Protein AF-A0A526ZW73-F1 (afdb_monomer)

Secondary structure (DSSP, 8-state):
--HHHHHT-TT----HHHHHHHHHHHHTTTGGGSS-HHHHHHHHTS-HHHHHHHHHHTT-SSHHHHHHHHHHHHHHHHH-HHHHHHHTS-SSTTS-HHHHHHHHHHHHHHHHHHHS-HHHHHHHHHHHHH-SS-EEE---TTHHHHHHHHHHHHHHH-S-EEE--S--GGGGGGGHHHHHHHHHHHHHHHHT--HHHHHHHHHHHHHHHHTT-SS----TTGGGS--PPPPPP-PPPP------------

Nearest PDB structures (foldseek):
  2o3f-assembly2_B  TM=8.775E-01  e=1.430E-02  Bacillus subtilis
  3iwf-assembly2_A  TM=8.595E-01  e=1.598E-02  Staphylococcus epidermidis ATCC 12228
  4ivn-assembly1_B  TM=4.984E-01  e=5.675E-04  Vibrio vulnificus YJ016
  4ivn-assembly1_A  TM=5.123E-01  e=1.170E-03  Vibrio vulnificus YJ016
  8k3b-assembly1_A  TM=3.916E-01  e=4.065E-04  Pseudomonas aeruginosa

Sequence (250 aa):
MAIRDVLMRGDLALTPSEEKIVRLLLTDYPTSGLGTASSLARRAGVSDPTVVRLVMKLGYDGFADFQAKLLAEVEARLHSPLLMMEAKRPTDAEDSAILAYLGSVGSALEKSVSLTPLQSYERAARLLMETKGEVVMLGGRFSRHIAGMLAGYMLQFRPGVRDLGTLSAQAFDTLAPAMAQMEALVAQIVATLSDGARERIERLEEVRHANAVTLDSAGPEENAARRMPGPKSAQPRSAQAKSVKQDQKA

pLDDT: mean 77.07, std 18.99, range [33.22, 96.5]

Foldseek 3Di:
DAVLVLLPDPPDPDDPLLVLLSVVCNVDPPVLLLDDLCSSQVVSVHDSVSSQVSVVSSPAPGSVRVNVVSVVVVCCCVPVPVNVVVVLQDPDPPDDSVVSNVVVVVVVVVVVVVVDDPVNVVVVVCCLQVDDAADEFDDAPPCLVVSVVVLVVSVVVDPRYYRLRYDDPVSVVVCVVVVVVVVVVVVVCVVVPDPVNVVVVVVVVVVCVVVVVDPPPPPPPVVVPPDDPDDDDDDDDDDDDDDDDDDDDD

Radius of gyration: 30.17 Å; Cα contacts (8 Å, |Δi|>4): 137; chains: 1; bounding box: 70×76×85 Å

Solvent-accessible surface area (backbone atoms only — not comparable to full-atom values): 15314 Å² total; per-residue (Å²): 132,58,68,67,59,66,71,66,47,87,83,64,88,65,51,80,70,46,45,38,43,51,52,47,37,66,74,41,60,67,65,50,56,69,58,52,60,61,56,41,13,59,76,44,73,48,55,48,68,54,48,38,51,45,36,36,73,74,74,27,96,25,55,68,52,43,32,52,53,50,49,50,52,50,48,48,64,76,67,30,68,65,62,49,51,57,74,67,47,72,91,64,88,85,61,57,68,66,59,53,50,54,50,52,51,50,54,52,54,62,56,48,62,76,73,53,62,68,68,57,55,56,52,50,51,49,50,71,70,69,52,81,69,69,49,77,34,70,33,57,99,66,51,20,60,57,26,43,52,51,35,62,56,45,51,76,78,41,82,51,56,41,58,63,52,75,83,47,82,71,52,53,62,76,41,43,67,60,51,51,53,50,51,51,51,50,51,50,50,60,77,64,57,50,71,72,58,50,56,52,50,52,54,50,48,54,52,30,57,78,63,66,70,55,88,77,80,70,59,86,73,70,71,68,78,76,72,74,86,78,82,84,90,80,84,89,81,88,79,82,90,79,89,81,80,90,85,84,88,131

Mean predicted aligned error: 19.3 Å

Structure (mmCIF, N/CA/C/O backbone):
data_AF-A0A526ZW73-F1
#
_entry.id   AF-A0A526ZW73-F1
#
loop_
_atom_site.group_PDB
_atom_site.id
_atom_site.type_symbol
_atom_site.label_atom_id
_atom_site.label_alt_id
_atom_site.label_comp_id
_atom_site.label_asym_id
_atom_site.label_entity_id
_atom_site.label_seq_id
_atom_site.pdbx_PDB_ins_code
_atom_site.Cartn_x
_atom_site.Cartn_y
_atom_site.Cartn_z
_atom_site.occupancy
_atom_site.B_iso_or_equiv
_atom_site.auth_seq_id
_atom_site.auth_comp_id
_atom_site.auth_asym_id
_atom_site.auth_atom_id
_atom_site.pdbx_PDB_model_num
ATOM 1 N N . MET A 1 1 ? 9.487 -13.122 -22.329 1.00 59.84 1 MET A N 1
ATOM 2 C CA . MET A 1 1 ? 9.274 -11.890 -23.119 1.00 59.84 1 MET A CA 1
ATOM 3 C C . MET A 1 1 ? 8.163 -11.116 -22.435 1.00 59.84 1 MET A C 1
ATOM 5 O O . MET A 1 1 ? 7.212 -11.774 -22.025 1.00 59.84 1 MET A O 1
ATOM 9 N N . ALA A 1 2 ? 8.298 -9.805 -22.221 1.00 81.69 2 ALA A N 1
ATOM 10 C CA . ALA A 1 2 ? 7.248 -9.065 -21.527 1.00 81.69 2 ALA A CA 1
ATOM 11 C C . ALA A 1 2 ? 6.033 -8.891 -22.450 1.00 81.69 2 ALA A C 1
ATOM 13 O O . ALA A 1 2 ? 6.181 -8.674 -23.654 1.00 81.69 2 ALA A O 1
ATOM 14 N N . ILE A 1 3 ? 4.826 -8.946 -21.895 1.00 87.88 3 ILE A N 1
ATOM 15 C CA . ILE A 1 3 ? 3.574 -8.714 -22.622 1.00 87.88 3 ILE A CA 1
ATOM 16 C C . ILE A 1 3 ? 3.578 -7.314 -23.243 1.00 87.88 3 ILE A C 1
ATOM 18 O O . ILE A 1 3 ? 3.091 -7.124 -24.356 1.00 87.88 3 ILE A O 1
ATOM 22 N N . ARG A 1 4 ? 4.210 -6.338 -22.581 1.00 87.19 4 ARG A N 1
ATOM 23 C CA . ARG A 1 4 ? 4.442 -5.009 -23.158 1.00 87.19 4 ARG A CA 1
ATOM 24 C C . ARG A 1 4 ? 5.223 -5.063 -24.475 1.00 87.19 4 ARG A C 1
ATOM 26 O O . ARG A 1 4 ? 4.858 -4.349 -25.402 1.00 87.19 4 ARG A O 1
ATOM 33 N N . ASP A 1 5 ? 6.243 -5.914 -24.578 1.00 85.62 5 ASP A N 1
ATOM 34 C CA . ASP A 1 5 ? 7.033 -6.061 -25.808 1.00 85.62 5 ASP A CA 1
ATOM 35 C C . ASP A 1 5 ? 6.160 -6.636 -26.920 1.00 85.62 5 ASP A C 1
ATOM 37 O O . ASP A 1 5 ? 6.175 -6.136 -28.040 1.00 85.62 5 ASP A O 1
ATOM 41 N N . VAL A 1 6 ? 5.332 -7.632 -26.581 1.00 87.19 6 VAL A N 1
ATOM 42 C CA . VAL A 1 6 ? 4.352 -8.239 -27.487 1.00 87.19 6 VAL A CA 1
ATOM 43 C C . VAL A 1 6 ? 3.372 -7.201 -28.036 1.00 87.19 6 VAL A C 1
ATOM 45 O O . VAL A 1 6 ? 3.091 -7.237 -29.231 1.00 87.19 6 VAL A O 1
ATOM 48 N N . LEU A 1 7 ? 2.889 -6.279 -27.196 1.00 88.00 7 LEU A N 1
ATOM 49 C CA . LEU A 1 7 ? 1.953 -5.209 -27.570 1.00 88.00 7 LEU A CA 1
ATOM 50 C C . LEU A 1 7 ? 2.584 -4.112 -28.444 1.00 88.00 7 LEU A C 1
ATOM 52 O O . LEU A 1 7 ? 1.865 -3.443 -29.179 1.00 88.00 7 LEU A O 1
ATOM 56 N N . MET A 1 8 ? 3.903 -3.918 -28.360 1.00 86.75 8 MET A N 1
ATOM 57 C CA . MET A 1 8 ? 4.642 -2.888 -29.104 1.00 86.75 8 MET A CA 1
ATOM 58 C C . MET A 1 8 ? 5.182 -3.379 -30.454 1.00 86.75 8 MET A C 1
ATOM 60 O O . MET A 1 8 ? 5.823 -2.607 -31.170 1.00 86.75 8 MET A O 1
ATOM 64 N N . ARG A 1 9 ? 4.966 -4.651 -30.816 1.00 85.31 9 ARG A N 1
ATOM 65 C CA . ARG A 1 9 ? 5.478 -5.188 -32.080 1.00 85.31 9 ARG A CA 1
ATOM 66 C C . ARG A 1 9 ? 4.768 -4.544 -33.273 1.00 85.31 9 ARG A C 1
ATOM 68 O O . ARG A 1 9 ? 3.544 -4.566 -33.370 1.00 85.31 9 ARG A O 1
ATOM 75 N N . GLY A 1 10 ? 5.556 -3.987 -34.193 1.00 71.50 10 GLY A N 1
ATOM 76 C CA . GLY A 1 10 ? 5.059 -3.295 -35.387 1.00 71.50 10 GLY A CA 1
ATOM 77 C C . GLY A 1 10 ? 4.529 -4.212 -36.495 1.00 71.50 10 GLY A C 1
ATOM 78 O O . GLY A 1 10 ? 3.993 -3.715 -37.479 1.00 71.50 10 GLY A O 1
ATOM 79 N N . ASP A 1 11 ? 4.668 -5.531 -36.352 1.00 81.75 11 ASP A N 1
ATOM 80 C CA . ASP A 1 11 ? 4.139 -6.542 -37.276 1.00 81.75 11 ASP A CA 1
ATOM 81 C C . ASP A 1 11 ? 2.691 -6.961 -36.951 1.00 81.75 11 ASP A C 1
ATOM 83 O O . ASP A 1 11 ? 2.070 -7.718 -37.701 1.00 81.75 11 ASP A O 1
ATOM 87 N N . LEU A 1 12 ? 2.116 -6.452 -35.857 1.00 82.38 12 LEU A N 1
ATOM 88 C CA . LEU A 1 12 ? 0.725 -6.697 -35.499 1.00 82.38 12 LEU A CA 1
ATOM 89 C C . LEU A 1 12 ? -0.219 -5.946 -36.447 1.00 82.38 12 LEU A C 1
ATOM 91 O O . LEU A 1 12 ? -0.443 -4.743 -36.321 1.00 82.38 12 LEU A O 1
ATOM 95 N N . ALA A 1 13 ? -0.853 -6.676 -37.361 1.00 86.81 13 ALA A N 1
ATOM 96 C CA . ALA A 1 13 ? -1.914 -6.143 -38.211 1.00 86.81 13 ALA A CA 1
ATOM 97 C C . ALA A 1 13 ? -3.214 -5.934 -37.407 1.00 86.81 13 ALA A C 1
ATOM 99 O O . ALA A 1 13 ? -4.102 -6.785 -37.445 1.00 86.81 13 ALA A O 1
ATOM 100 N N . LEU A 1 14 ? -3.328 -4.849 -36.635 1.00 91.00 14 LEU A N 1
ATOM 101 C CA . LEU A 1 14 ? -4.474 -4.565 -35.755 1.00 91.00 14 LEU A CA 1
ATOM 102 C C . LEU A 1 14 ? -5.641 -3.890 -36.494 1.00 91.00 14 LEU A C 1
ATOM 104 O O . LEU A 1 14 ? -5.447 -3.031 -37.350 1.00 91.00 14 LEU A O 1
ATOM 108 N N . THR A 1 15 ? -6.874 -4.239 -36.124 1.00 94.00 15 THR A N 1
ATOM 109 C CA . THR A 1 15 ? -8.061 -3.459 -36.525 1.00 94.00 15 THR A CA 1
ATOM 110 C C . THR A 1 15 ? -8.179 -2.169 -35.694 1.00 94.00 15 THR A C 1
ATOM 112 O O . THR A 1 15 ? -7.640 -2.116 -34.587 1.00 94.00 15 THR A O 1
ATOM 115 N N . PRO A 1 16 ? -8.956 -1.154 -36.124 1.00 94.25 16 PRO A N 1
ATOM 116 C CA . PRO A 1 16 ? -9.128 0.081 -35.349 1.00 94.25 16 PRO A CA 1
ATOM 117 C C . PRO A 1 16 ? -9.657 -0.140 -33.921 1.00 94.25 16 PRO A C 1
ATOM 119 O O . PRO A 1 16 ? -9.305 0.587 -32.996 1.00 94.25 16 PRO A O 1
ATOM 122 N N . SER A 1 17 ? -10.508 -1.150 -33.713 1.00 94.12 17 SER A N 1
ATOM 123 C CA . SER A 1 17 ? -11.012 -1.505 -32.380 1.00 94.12 17 SER A CA 1
ATOM 124 C C . SER A 1 17 ? -9.957 -2.211 -31.525 1.00 94.12 17 SER A C 1
ATOM 126 O O . SER A 1 17 ? -9.892 -1.975 -30.323 1.00 94.12 17 SER A O 1
ATOM 128 N N . GLU A 1 18 ? -9.121 -3.052 -32.133 1.00 95.06 18 GLU A N 1
ATOM 129 C CA . GLU A 1 18 ? -7.993 -3.701 -31.456 1.00 95.06 18 GLU A CA 1
ATOM 130 C C . GLU A 1 18 ? -6.917 -2.685 -31.063 1.00 95.06 18 GLU A C 1
ATOM 132 O O . GLU A 1 18 ? -6.404 -2.734 -29.947 1.00 95.06 18 GLU A O 1
ATOM 137 N N . GLU A 1 19 ? -6.639 -1.708 -31.927 1.00 94.62 19 GLU A N 1
ATOM 138 C CA . GLU A 1 19 ? -5.684 -0.635 -31.654 1.00 94.62 19 GLU A CA 1
ATOM 139 C C . GLU A 1 19 ? -6.103 0.210 -30.442 1.00 94.62 19 GLU A C 1
ATOM 141 O O . GLU A 1 19 ? -5.266 0.556 -29.610 1.00 94.62 19 GLU A O 1
ATOM 146 N N . LYS A 1 20 ? -7.407 0.485 -30.275 1.00 94.94 20 LYS A N 1
ATOM 147 C CA . LYS A 1 20 ? -7.930 1.155 -29.070 1.00 94.94 20 LYS A CA 1
ATOM 148 C C . LYS A 1 20 ? -7.625 0.366 -27.798 1.00 94.94 20 LYS A C 1
ATOM 150 O O . LYS A 1 20 ? -7.226 0.963 -26.798 1.00 94.94 20 LYS A O 1
ATOM 155 N N . ILE A 1 21 ? -7.790 -0.958 -27.837 1.00 95.38 21 ILE A N 1
ATOM 156 C CA . ILE A 1 21 ? -7.496 -1.826 -26.691 1.00 95.38 21 ILE A CA 1
ATOM 157 C C . ILE A 1 21 ? -5.988 -1.834 -26.408 1.00 95.38 21 ILE A C 1
ATOM 159 O O . ILE A 1 21 ? -5.594 -1.623 -25.265 1.00 95.38 21 ILE A O 1
ATOM 163 N N . VAL A 1 22 ? -5.141 -2.015 -27.430 1.00 94.81 22 VAL A N 1
ATOM 164 C CA . VAL A 1 22 ? -3.673 -2.002 -27.278 1.00 94.81 22 VAL A CA 1
ATOM 165 C C . VAL A 1 22 ? -3.187 -0.659 -26.732 1.00 94.81 22 VAL A C 1
ATOM 167 O O . VAL A 1 22 ? -2.403 -0.625 -25.787 1.00 94.81 22 VAL A O 1
ATOM 170 N N . ARG A 1 23 ? -3.702 0.458 -27.253 1.00 92.56 23 ARG A N 1
ATOM 171 C CA . ARG A 1 23 ? -3.359 1.806 -26.783 1.00 92.56 23 ARG A CA 1
ATOM 172 C C . ARG A 1 23 ? -3.723 2.010 -25.315 1.00 92.56 23 ARG A C 1
ATOM 174 O O . ARG A 1 23 ? -2.923 2.561 -24.561 1.00 92.56 2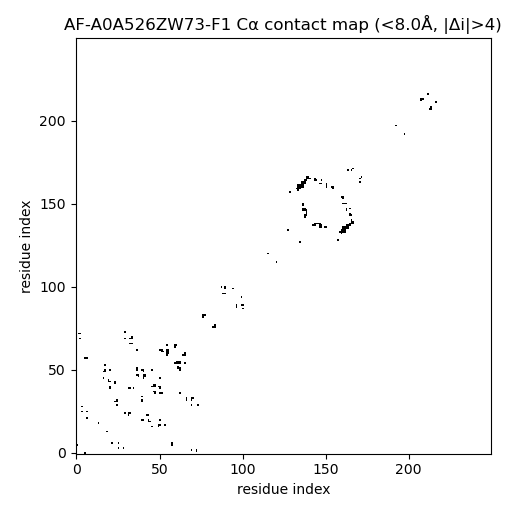3 ARG A O 1
ATOM 181 N N . LEU A 1 24 ? -4.908 1.557 -24.905 1.00 91.50 24 LEU A N 1
ATOM 182 C CA . LEU A 1 24 ? -5.338 1.608 -23.510 1.00 91.50 24 LEU A CA 1
ATOM 183 C C . LEU A 1 24 ? -4.445 0.738 -22.615 1.00 91.50 24 LEU A C 1
ATOM 185 O O . LEU A 1 24 ? -3.993 1.214 -21.574 1.00 91.50 24 LEU A O 1
ATOM 189 N N . LEU A 1 25 ? -4.149 -0.491 -23.052 1.00 91.12 25 LEU A N 1
ATOM 190 C CA . LEU A 1 25 ? -3.254 -1.409 -22.347 1.00 91.12 25 LEU A CA 1
ATOM 191 C C . LEU A 1 25 ? -1.857 -0.820 -22.158 1.00 91.12 25 LEU A C 1
ATOM 193 O O . LEU A 1 25 ? -1.280 -0.987 -21.093 1.00 91.12 25 LEU A O 1
ATOM 197 N N . LEU A 1 26 ? -1.327 -0.113 -23.158 1.00 90.50 26 LEU A N 1
ATOM 198 C CA . LEU A 1 26 ? -0.010 0.527 -23.097 1.00 90.50 26 LEU A CA 1
ATOM 199 C C . LEU A 1 26 ? 0.007 1.802 -22.245 1.00 90.50 26 LEU A C 1
ATOM 201 O O . LEU A 1 26 ? 1.020 2.093 -21.611 1.00 90.50 26 LEU A O 1
ATOM 205 N N . THR A 1 27 ? -1.095 2.554 -22.232 1.00 87.38 27 THR A N 1
ATOM 206 C CA . THR A 1 27 ? -1.219 3.815 -21.481 1.00 87.38 27 THR A CA 1
ATOM 207 C C . THR A 1 27 ? -1.295 3.567 -19.974 1.00 87.38 27 THR A C 1
ATOM 209 O O . THR A 1 27 ? -0.741 4.336 -19.196 1.00 87.38 27 THR A O 1
ATOM 212 N N . ASP A 1 28 ? -1.960 2.487 -19.563 1.00 83.12 28 ASP A N 1
ATOM 213 C CA . ASP A 1 28 ? -2.192 2.128 -18.159 1.00 83.12 28 ASP A CA 1
ATOM 214 C C . ASP A 1 28 ? -1.704 0.693 -17.888 1.00 83.12 28 ASP A C 1
ATOM 216 O O . ASP A 1 28 ? -2.415 -0.152 -17.336 1.00 83.12 28 ASP A O 1
ATOM 220 N N . TYR A 1 29 ? -0.500 0.379 -18.376 1.00 83.62 29 TYR A N 1
ATOM 221 C CA . TYR A 1 29 ? 0.144 -0.918 -18.174 1.00 83.62 29 TYR A CA 1
ATOM 222 C C . TYR A 1 29 ? 0.765 -1.005 -16.770 1.00 83.62 29 TYR A C 1
ATOM 224 O O . TYR A 1 29 ? 1.472 -0.074 -16.379 1.00 83.62 29 TYR A O 1
ATOM 232 N N . PRO A 1 30 ? 0.631 -2.121 -16.029 1.00 85.25 30 PRO A N 1
ATOM 233 C CA . PRO A 1 30 ? -0.127 -3.340 -16.340 1.00 85.25 30 PRO A CA 1
ATOM 234 C C . PRO A 1 30 ? -1.587 -3.300 -15.848 1.00 85.25 30 PRO A C 1
ATOM 236 O O . PRO A 1 30 ? -2.363 -4.202 -16.150 1.00 85.25 30 PRO A O 1
ATOM 239 N N . THR A 1 31 ? -1.977 -2.272 -15.091 1.00 86.12 31 THR A N 1
ATOM 240 C CA . THR A 1 31 ? -3.237 -2.197 -14.332 1.00 86.12 31 THR A CA 1
ATOM 241 C C . THR A 1 31 ? -4.485 -2.427 -15.183 1.00 86.12 31 THR A C 1
ATOM 243 O O . THR A 1 31 ? -5.396 -3.152 -14.784 1.00 86.12 31 THR A O 1
ATOM 246 N N . SER A 1 32 ? -4.526 -1.848 -16.382 1.00 85.94 32 SER A N 1
ATOM 247 C CA . SER A 1 32 ? -5.657 -1.968 -17.309 1.00 85.94 32 SER A CA 1
ATOM 248 C C . SER A 1 32 ? -5.934 -3.399 -17.777 1.00 85.94 32 SER A C 1
ATOM 250 O O . SER A 1 32 ? -7.088 -3.715 -18.066 1.00 85.94 32 SER A O 1
ATOM 252 N N . GLY A 1 33 ? -4.923 -4.272 -17.799 1.00 87.88 33 GLY A N 1
ATOM 253 C CA . GLY A 1 33 ? -5.068 -5.685 -18.155 1.00 87.88 33 GLY A CA 1
ATOM 254 C C . GLY A 1 33 ? -5.391 -6.611 -16.977 1.00 87.88 33 GLY A C 1
ATOM 255 O O . GLY A 1 33 ? -5.691 -7.777 -17.203 1.00 87.88 33 GLY A O 1
ATOM 256 N N . LEU A 1 34 ? -5.350 -6.113 -15.734 1.00 89.88 34 LEU A N 1
ATOM 257 C CA . LEU A 1 34 ? -5.600 -6.907 -14.520 1.00 89.88 34 LEU A CA 1
ATOM 258 C C . LEU A 1 34 ? -7.074 -6.912 -14.082 1.00 89.88 34 LEU A C 1
ATOM 260 O O . LEU A 1 34 ? -7.437 -7.652 -13.170 1.00 89.88 34 LEU A O 1
ATOM 264 N N . GLY A 1 35 ? -7.926 -6.101 -14.714 1.00 86.81 35 GLY A N 1
ATOM 265 C CA . GLY A 1 35 ? -9.379 -6.134 -14.528 1.00 86.81 35 GLY A CA 1
ATOM 266 C C . GLY A 1 35 ? -10.061 -7.231 -15.354 1.00 86.81 35 GLY A C 1
ATOM 267 O O . GLY A 1 35 ? -9.410 -8.092 -15.928 1.00 86.81 35 GLY A O 1
ATOM 268 N N . THR A 1 36 ? -11.392 -7.195 -15.457 1.00 92.38 36 THR A N 1
ATOM 269 C CA . THR A 1 36 ? -12.146 -8.131 -16.311 1.00 92.38 36 THR A CA 1
ATOM 270 C C . THR A 1 36 ? -12.132 -7.710 -17.783 1.00 92.38 36 THR A C 1
ATOM 272 O O . THR A 1 36 ? -12.017 -6.519 -18.091 1.00 92.38 36 THR A O 1
ATOM 275 N N . ALA A 1 37 ? -12.358 -8.666 -18.695 1.00 91.44 37 ALA A N 1
ATOM 276 C CA . ALA A 1 37 ? -12.510 -8.392 -20.128 1.00 91.44 37 ALA A CA 1
ATOM 277 C C . ALA A 1 37 ? -13.579 -7.319 -20.393 1.00 91.44 37 ALA A C 1
ATOM 279 O O . ALA A 1 37 ? -13.338 -6.386 -21.154 1.00 91.44 37 ALA A O 1
ATOM 280 N N . SER A 1 38 ? -14.717 -7.390 -19.694 1.00 91.44 38 SER A N 1
ATOM 281 C CA . SER A 1 38 ? -15.814 -6.419 -19.801 1.00 91.44 38 SER A CA 1
ATOM 282 C C . SER A 1 38 ? -15.440 -5.023 -19.303 1.00 91.44 38 SER A C 1
ATOM 284 O O . SER A 1 38 ? -15.918 -4.011 -19.817 1.00 91.44 38 SER A O 1
ATOM 286 N N . SER A 1 39 ? -14.595 -4.928 -18.271 1.00 90.12 39 SER A N 1
ATOM 287 C CA . SER A 1 39 ? -14.090 -3.636 -17.795 1.00 90.12 39 SER A CA 1
ATOM 288 C C . SER A 1 39 ? -13.162 -3.005 -18.832 1.00 90.12 39 SER A C 1
ATOM 290 O O . SER A 1 39 ? -13.330 -1.834 -19.185 1.00 90.12 39 SER A O 1
ATOM 292 N N . LEU A 1 40 ? -12.241 -3.801 -19.383 1.00 93.12 40 LEU A N 1
ATOM 293 C CA . LEU A 1 40 ? -11.326 -3.360 -20.431 1.00 93.12 40 LEU A CA 1
ATOM 294 C C . LEU A 1 40 ? -12.075 -2.955 -21.710 1.00 93.12 40 LEU A C 1
ATOM 296 O O . LEU A 1 40 ? -11.803 -1.891 -22.264 1.00 93.12 40 LEU A O 1
ATOM 300 N N . ALA A 1 41 ? -13.060 -3.750 -22.134 1.00 93.81 41 ALA A N 1
ATOM 301 C CA . ALA A 1 41 ? -13.889 -3.487 -23.308 1.00 93.81 41 ALA A CA 1
ATOM 302 C C . ALA A 1 41 ? -14.637 -2.153 -23.186 1.00 93.81 41 ALA A C 1
ATOM 304 O O . ALA A 1 41 ? -14.534 -1.287 -24.058 1.00 93.81 41 ALA A O 1
ATOM 305 N N . ARG A 1 42 ? -15.304 -1.936 -22.047 1.00 94.81 42 ARG A N 1
ATOM 306 C CA . ARG A 1 42 ? -16.012 -0.688 -21.741 1.00 94.81 42 ARG A CA 1
ATOM 307 C C . ARG A 1 42 ? -15.083 0.524 -21.773 1.00 94.81 42 ARG A C 1
ATOM 309 O O . ARG A 1 42 ? -15.432 1.534 -22.375 1.00 94.81 42 ARG A O 1
ATOM 316 N N . ARG A 1 43 ? -13.899 0.425 -21.155 1.00 91.81 43 ARG A N 1
ATOM 317 C CA . ARG A 1 43 ? -12.903 1.512 -21.130 1.00 91.81 43 ARG A CA 1
ATOM 318 C C . ARG A 1 43 ? -12.329 1.813 -22.515 1.00 91.81 43 ARG A C 1
ATOM 320 O O . ARG A 1 43 ? -12.066 2.972 -22.816 1.00 91.81 43 ARG A O 1
ATOM 327 N N . ALA A 1 44 ? -12.144 0.793 -23.350 1.00 93.19 44 ALA A N 1
ATOM 328 C CA . ALA A 1 44 ? -11.667 0.949 -24.724 1.00 93.19 44 ALA A CA 1
ATOM 329 C C . ALA A 1 44 ? -12.778 1.365 -25.712 1.00 93.19 44 ALA A C 1
ATOM 331 O O . ALA A 1 44 ? -12.483 1.680 -26.866 1.00 93.19 44 ALA A O 1
ATOM 332 N N . GLY A 1 45 ? -14.047 1.375 -25.282 1.00 94.31 45 GLY A N 1
ATOM 333 C CA . GLY A 1 45 ? -15.194 1.684 -26.138 1.00 94.31 45 GLY A CA 1
ATOM 334 C C . GLY A 1 45 ? -15.442 0.615 -27.207 1.00 94.31 45 GLY A C 1
ATOM 335 O O . GLY A 1 45 ? -15.692 0.947 -28.367 1.00 94.31 45 GLY A O 1
ATOM 336 N N . VAL A 1 46 ? -15.312 -0.661 -26.837 1.00 96.00 46 VAL A N 1
ATOM 337 C CA . VAL A 1 46 ? -15.466 -1.829 -27.722 1.00 96.00 46 VAL A CA 1
ATOM 338 C C . VAL A 1 46 ? -16.300 -2.924 -27.049 1.00 96.00 46 VAL A C 1
ATOM 340 O O . VAL A 1 46 ? -16.621 -2.832 -25.868 1.00 96.00 46 VAL A O 1
ATOM 343 N N . SER A 1 47 ? -16.653 -3.971 -27.798 1.00 95.50 47 SER A N 1
ATOM 344 C CA . SER A 1 47 ? -17.381 -5.130 -27.266 1.00 95.50 47 SER A CA 1
ATOM 345 C C . SER A 1 47 ? -16.458 -6.158 -26.602 1.00 95.50 47 SER A C 1
ATOM 347 O O . SER A 1 47 ? -15.318 -6.336 -27.038 1.00 95.50 47 SER A O 1
ATOM 349 N N . ASP A 1 48 ? -16.962 -6.887 -25.605 1.00 93.25 48 ASP A N 1
ATOM 350 C CA . ASP A 1 48 ? -16.230 -7.954 -24.905 1.00 93.25 48 ASP A CA 1
ATOM 351 C C . ASP A 1 48 ? -15.618 -9.005 -25.858 1.00 93.25 48 ASP A C 1
ATOM 353 O O . ASP A 1 48 ? -14.431 -9.315 -25.705 1.00 93.25 48 ASP A O 1
ATOM 357 N N . PRO A 1 49 ? -16.321 -9.497 -26.907 1.00 95.94 49 PRO A N 1
ATOM 358 C CA . PRO A 1 49 ? -15.724 -10.428 -27.868 1.00 95.94 49 PRO A CA 1
ATOM 359 C C . PRO A 1 49 ? -14.521 -9.850 -28.623 1.00 95.94 49 PRO A C 1
ATOM 361 O O . PRO A 1 49 ? -13.638 -10.602 -29.030 1.00 95.94 49 PRO A O 1
AT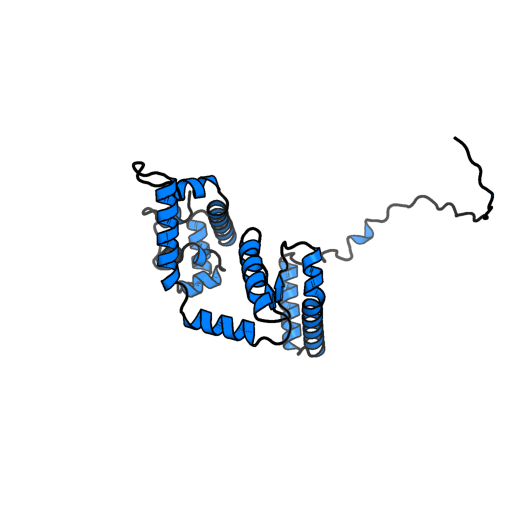OM 364 N N . THR A 1 50 ? -14.453 -8.526 -28.807 1.00 95.69 50 THR A N 1
ATOM 365 C CA . THR A 1 50 ? -13.305 -7.862 -29.447 1.00 95.69 50 THR A CA 1
ATOM 366 C C . THR A 1 50 ? -12.052 -7.980 -28.584 1.00 95.69 50 THR A C 1
ATOM 368 O O . THR A 1 50 ? -10.972 -8.238 -29.111 1.00 95.69 50 THR A O 1
ATOM 371 N N . VAL A 1 51 ? -12.193 -7.841 -27.262 1.00 96.19 51 VAL A N 1
ATOM 372 C CA . VAL A 1 51 ? -11.084 -8.014 -26.311 1.00 96.19 51 VAL A CA 1
ATOM 373 C C . VAL A 1 51 ? -10.581 -9.453 -26.328 1.00 96.19 51 VAL A C 1
ATOM 375 O O . VAL A 1 51 ? -9.377 -9.675 -26.443 1.00 96.19 51 VAL A O 1
ATOM 378 N N . VAL A 1 52 ? -11.493 -10.428 -26.280 1.00 95.25 52 VAL A N 1
ATOM 379 C CA . VAL A 1 52 ? -11.136 -11.856 -26.311 1.00 95.25 52 VAL A CA 1
ATOM 380 C C . VAL A 1 52 ? -10.453 -12.224 -27.633 1.00 95.25 52 VAL A C 1
ATOM 382 O O . VAL A 1 52 ? -9.425 -12.897 -27.634 1.00 95.25 52 VAL A O 1
ATOM 385 N N . ARG A 1 53 ? -10.959 -11.727 -28.769 1.00 94.56 53 ARG A N 1
ATOM 386 C CA . ARG A 1 53 ? -10.340 -11.959 -30.083 1.00 94.56 53 ARG A CA 1
ATOM 387 C C . ARG A 1 53 ? -8.932 -11.376 -30.175 1.00 94.56 53 ARG A C 1
ATOM 389 O O . ARG A 1 53 ? -8.052 -12.038 -30.718 1.00 94.56 53 ARG A O 1
ATOM 396 N N . LEU A 1 54 ? -8.715 -10.179 -29.626 1.00 96.50 54 LEU A N 1
ATOM 397 C CA . LEU A 1 54 ? -7.394 -9.558 -29.606 1.00 96.50 54 LEU A CA 1
ATOM 398 C C . LEU A 1 54 ? -6.389 -10.402 -28.822 1.00 96.50 54 LEU A C 1
ATOM 400 O O . LEU A 1 54 ? -5.319 -10.696 -29.341 1.00 96.50 54 LEU A O 1
ATOM 404 N N . VAL A 1 55 ? -6.708 -10.808 -27.591 1.00 95.25 55 VAL A N 1
ATOM 405 C CA . VAL A 1 55 ? -5.757 -11.595 -26.785 1.00 95.25 55 VAL A CA 1
ATOM 406 C C . VAL A 1 55 ? -5.476 -12.960 -27.420 1.00 95.25 55 VAL A C 1
ATOM 408 O O . VAL A 1 55 ? -4.322 -13.375 -27.457 1.00 95.25 55 VAL A O 1
ATOM 411 N N . MET A 1 56 ? -6.471 -13.597 -28.046 1.00 94.69 56 MET A N 1
ATOM 412 C CA . MET A 1 56 ? -6.236 -14.820 -28.823 1.00 94.69 56 MET A CA 1
ATOM 413 C C . MET A 1 56 ? -5.297 -14.592 -30.007 1.00 94.69 56 MET A C 1
ATOM 415 O O . MET A 1 56 ? -4.348 -15.344 -30.213 1.00 94.69 56 MET A O 1
ATOM 419 N N . LYS A 1 57 ? -5.489 -13.494 -30.740 1.00 93.50 57 LYS A N 1
ATOM 420 C CA . LYS A 1 57 ? -4.600 -13.078 -31.833 1.00 93.50 57 LYS A CA 1
ATOM 421 C C . LYS A 1 57 ? -3.176 -12.760 -31.365 1.00 93.50 57 LYS A C 1
ATOM 423 O O . LYS A 1 57 ? -2.230 -12.962 -32.119 1.00 93.50 57 LYS A O 1
ATOM 428 N N . LEU A 1 58 ? -3.012 -12.279 -30.134 1.00 91.75 58 LEU A N 1
ATOM 429 C CA . LEU A 1 58 ? -1.704 -12.042 -29.517 1.00 91.75 58 LEU A CA 1
ATOM 430 C C . LEU A 1 58 ? -1.018 -13.336 -29.035 1.00 91.75 58 LEU A C 1
ATOM 432 O O . LEU A 1 58 ? 0.136 -13.266 -28.609 1.00 91.75 58 LEU A O 1
ATOM 436 N N . GLY A 1 59 ? -1.684 -14.493 -29.144 1.00 92.44 59 GLY A N 1
ATOM 437 C CA . GLY A 1 59 ? -1.136 -15.810 -28.808 1.00 92.44 59 GLY A CA 1
ATOM 438 C C . GLY A 1 59 ? -1.486 -16.314 -27.406 1.00 92.44 59 GLY A C 1
ATOM 439 O O . GLY A 1 59 ? -0.766 -17.157 -26.876 1.00 92.44 59 GLY A O 1
ATOM 440 N N . TYR A 1 60 ? -2.546 -15.787 -26.790 1.00 94.75 60 TYR A N 1
ATOM 441 C CA . TYR A 1 60 ? -3.067 -16.261 -25.503 1.00 94.75 60 TYR A CA 1
ATOM 442 C C . TYR A 1 60 ? -4.292 -17.156 -25.710 1.00 94.75 60 TYR A C 1
ATOM 444 O O . TYR A 1 60 ? -5.078 -16.918 -26.619 1.00 94.75 60 TYR A O 1
ATOM 452 N N . ASP A 1 61 ? -4.532 -18.130 -24.837 1.00 91.50 61 ASP A N 1
ATOM 453 C CA . ASP A 1 61 ? -5.679 -19.050 -24.998 1.00 91.50 61 ASP A CA 1
ATOM 454 C C . ASP A 1 61 ? -7.039 -18.374 -24.720 1.00 91.50 61 ASP A C 1
ATOM 456 O O . ASP A 1 61 ? -8.111 -18.910 -24.992 1.00 91.50 61 ASP A O 1
ATOM 460 N N . GLY A 1 62 ? -7.000 -17.158 -24.177 1.00 93.31 62 GLY A N 1
ATOM 461 C CA . GLY A 1 62 ? -8.153 -16.328 -23.876 1.00 93.31 62 GLY A CA 1
ATOM 462 C C . GLY A 1 62 ? -7.774 -15.204 -22.919 1.00 93.31 62 GLY A C 1
ATOM 463 O O . GLY A 1 62 ? -6.605 -15.012 -22.579 1.00 93.31 62 GLY A O 1
ATOM 464 N N . PHE A 1 63 ? -8.770 -14.449 -22.453 1.00 93.88 63 PHE A N 1
ATOM 465 C CA . PHE A 1 63 ? -8.511 -13.321 -21.552 1.00 93.88 63 PHE A CA 1
ATOM 466 C C . PHE A 1 63 ? -7.986 -13.764 -20.180 1.00 93.88 63 PHE A C 1
ATOM 468 O O . PHE A 1 63 ? -7.114 -13.102 -19.628 1.00 93.88 63 PHE A O 1
ATOM 475 N N . ALA A 1 64 ? -8.461 -14.898 -19.659 1.00 91.88 64 ALA A N 1
ATOM 476 C CA . ALA A 1 64 ? -7.974 -15.450 -18.396 1.00 91.88 64 ALA A CA 1
ATOM 477 C C . ALA A 1 64 ? -6.489 -15.859 -18.467 1.00 91.88 64 ALA A C 1
ATOM 479 O O . ALA A 1 64 ? -5.733 -15.531 -17.559 1.00 91.88 64 ALA A O 1
ATOM 480 N N . ASP A 1 65 ? -6.049 -16.498 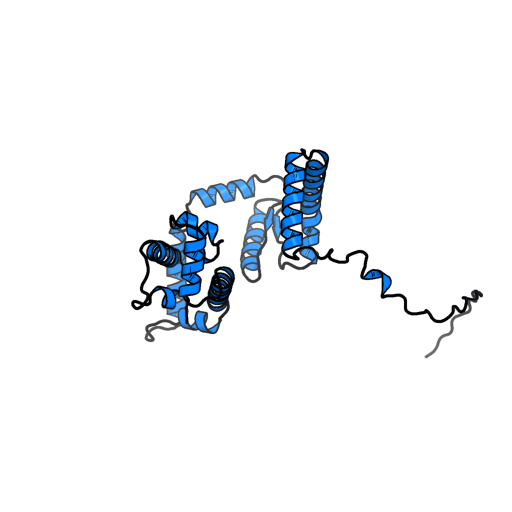-19.560 1.00 95.12 65 ASP A N 1
ATOM 481 C CA . ASP A 1 65 ? -4.634 -16.851 -19.777 1.00 95.12 65 ASP A CA 1
ATOM 482 C C . ASP A 1 65 ? -3.752 -15.599 -19.929 1.00 95.12 65 ASP A C 1
ATOM 484 O O . ASP A 1 65 ? -2.709 -15.480 -19.286 1.00 95.12 65 ASP A O 1
ATOM 488 N N . PHE A 1 66 ? -4.209 -14.608 -20.704 1.00 95.56 66 PHE A N 1
ATOM 489 C CA . PHE A 1 66 ? -3.551 -13.302 -20.794 1.00 95.56 66 PHE A CA 1
ATOM 490 C C . PHE A 1 66 ? -3.388 -12.645 -19.415 1.00 95.56 66 PHE A C 1
ATOM 492 O O . PHE A 1 66 ? -2.291 -12.210 -19.063 1.00 95.56 66 PHE A O 1
ATOM 499 N N . GLN A 1 67 ? -4.462 -12.595 -18.622 1.00 94.12 67 GLN A N 1
ATOM 500 C CA . GLN A 1 67 ? -4.456 -11.992 -17.291 1.00 94.12 67 GLN A CA 1
ATOM 501 C C . GLN A 1 67 ? -3.532 -12.754 -16.334 1.00 94.12 67 GLN A C 1
ATOM 503 O O . GLN A 1 67 ? -2.779 -12.123 -15.597 1.00 94.12 67 GLN A O 1
ATOM 508 N N . ALA A 1 68 ? -3.541 -14.090 -16.369 1.00 90.25 68 ALA A N 1
ATOM 509 C CA . ALA A 1 68 ? -2.662 -14.922 -15.552 1.00 90.25 68 ALA A CA 1
ATOM 510 C C . ALA A 1 68 ? -1.181 -14.691 -15.893 1.00 90.25 68 ALA A C 1
ATOM 512 O O . ALA A 1 68 ? -0.362 -14.507 -14.994 1.00 90.25 68 ALA A O 1
ATOM 513 N N . LYS A 1 69 ? -0.833 -14.618 -17.184 1.00 92.19 69 LYS A N 1
ATOM 514 C CA . LYS A 1 69 ? 0.536 -14.307 -17.634 1.00 92.19 69 LYS A CA 1
ATOM 515 C C . LYS A 1 69 ? 0.946 -12.871 -17.301 1.00 92.19 69 LYS A C 1
ATOM 517 O O . LYS A 1 69 ? 2.096 -12.638 -16.934 1.00 92.19 69 LYS A O 1
ATOM 522 N N . LEU A 1 70 ? 0.017 -11.916 -17.373 1.00 91.12 70 LEU A N 1
ATOM 523 C CA . LEU A 1 70 ? 0.252 -10.530 -16.965 1.00 91.12 70 LEU A CA 1
ATOM 524 C C . LEU A 1 70 ? 0.488 -10.421 -15.458 1.00 91.12 70 LEU A C 1
ATOM 526 O O . LEU A 1 70 ? 1.400 -9.715 -15.028 1.00 91.12 70 LEU A O 1
ATOM 530 N N . LEU A 1 71 ? -0.294 -11.149 -14.661 1.00 84.38 71 LEU A N 1
ATOM 531 C CA . LEU A 1 71 ? -0.109 -11.240 -13.219 1.00 84.38 71 LEU A CA 1
ATOM 532 C C . LEU A 1 71 ? 1.242 -11.882 -12.883 1.00 84.38 71 LEU A C 1
ATOM 534 O O . LEU A 1 71 ? 1.989 -11.313 -12.096 1.00 84.38 71 LEU A O 1
ATOM 538 N N . ALA A 1 72 ? 1.612 -12.976 -13.553 1.00 83.00 72 ALA A N 1
ATOM 539 C CA . ALA A 1 72 ? 2.917 -13.617 -13.389 1.00 83.00 72 ALA A CA 1
ATOM 540 C C . ALA A 1 72 ? 4.087 -12.687 -13.769 1.00 83.00 72 ALA A C 1
ATOM 542 O O . ALA A 1 72 ? 5.126 -12.700 -13.112 1.00 83.00 72 ALA A O 1
ATOM 543 N N . GLU A 1 73 ? 3.938 -11.837 -14.791 1.00 84.69 73 GLU A N 1
ATOM 544 C CA . GLU A 1 73 ? 4.939 -10.816 -15.133 1.00 84.69 73 GLU A CA 1
ATOM 545 C C . GLU A 1 73 ? 5.075 -9.752 -14.033 1.00 84.69 73 GLU A C 1
ATOM 547 O O . GLU A 1 73 ? 6.191 -9.349 -13.686 1.00 84.69 73 GLU A O 1
ATOM 552 N N . VAL A 1 74 ? 3.953 -9.294 -13.475 1.00 83.06 74 VAL A N 1
ATOM 553 C CA . VAL A 1 74 ? 3.940 -8.357 -12.343 1.00 83.06 74 VAL A CA 1
ATOM 554 C C . VAL A 1 74 ? 4.590 -8.996 -11.120 1.00 83.06 74 VAL A C 1
ATOM 556 O O . VAL A 1 74 ? 5.460 -8.386 -10.499 1.00 83.06 74 VAL A O 1
ATOM 559 N N . GLU A 1 75 ? 4.237 -10.240 -10.814 1.00 72.38 75 GLU A N 1
ATOM 560 C CA . GLU A 1 75 ? 4.830 -11.008 -9.728 1.00 72.38 75 GLU A CA 1
ATOM 561 C C . GLU A 1 75 ? 6.331 -11.200 -9.935 1.00 72.38 75 GLU A C 1
ATOM 563 O O . GLU A 1 75 ? 7.091 -10.925 -9.013 1.00 72.38 75 GLU A O 1
ATOM 568 N N . ALA A 1 76 ? 6.788 -11.560 -11.134 1.00 67.62 76 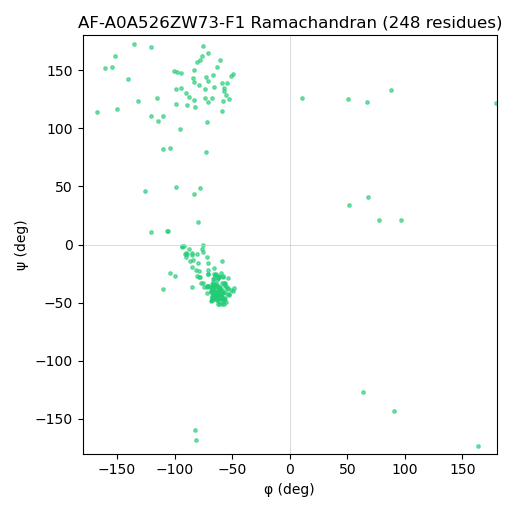ALA A N 1
ATOM 569 C CA . ALA A 1 76 ? 8.208 -11.709 -11.443 1.00 67.62 76 ALA A CA 1
ATOM 570 C C . ALA A 1 76 ? 8.985 -10.385 -11.313 1.00 67.62 76 ALA A C 1
ATOM 572 O O . ALA A 1 76 ? 10.122 -10.388 -10.839 1.00 67.62 76 ALA A O 1
ATOM 573 N N . ARG A 1 77 ? 8.384 -9.240 -11.671 1.00 64.38 77 ARG A N 1
ATOM 574 C CA . ARG A 1 77 ? 9.000 -7.914 -11.455 1.00 64.38 77 ARG A CA 1
ATOM 575 C C . ARG A 1 77 ? 9.025 -7.496 -9.986 1.00 64.38 77 ARG A C 1
ATOM 577 O O . ARG A 1 77 ? 9.977 -6.848 -9.560 1.00 64.38 77 ARG A O 1
ATOM 584 N N . LEU A 1 78 ? 7.996 -7.846 -9.220 1.00 61.72 78 LEU A N 1
ATOM 585 C CA . LEU A 1 78 ? 7.910 -7.536 -7.790 1.00 61.72 78 LEU A CA 1
ATOM 586 C C . LEU A 1 78 ? 8.762 -8.484 -6.928 1.00 61.72 78 LEU A C 1
ATOM 588 O O . LEU A 1 78 ? 9.229 -8.076 -5.867 1.00 61.72 78 LEU A O 1
ATOM 592 N N . HIS A 1 79 ? 8.980 -9.723 -7.380 1.00 57.28 79 HIS A N 1
ATOM 593 C CA . HIS A 1 79 ? 9.579 -10.811 -6.598 1.00 57.28 79 HIS A CA 1
ATOM 594 C C . HIS A 1 79 ? 10.865 -11.392 -7.190 1.00 57.28 79 HIS A C 1
ATOM 596 O O . HIS A 1 79 ? 11.319 -12.420 -6.696 1.00 57.28 79 HIS A O 1
ATOM 602 N N . SER A 1 80 ? 11.479 -10.780 -8.206 1.00 55.66 80 SER A N 1
ATOM 603 C CA . SER A 1 80 ? 12.840 -11.146 -8.614 1.00 55.66 80 SER A CA 1
ATOM 604 C C . SER A 1 80 ? 13.853 -10.216 -7.943 1.00 55.66 80 SER A C 1
ATOM 606 O O . SER A 1 80 ? 14.077 -9.103 -8.429 1.00 55.66 80 SER A O 1
ATOM 608 N N . PRO A 1 81 ? 14.500 -10.650 -6.839 1.00 48.94 81 PRO A N 1
ATOM 609 C CA . PRO A 1 81 ? 15.622 -9.940 -6.243 1.00 48.94 81 PRO A CA 1
ATOM 610 C C . PRO A 1 81 ? 16.685 -9.551 -7.267 1.00 48.94 81 PRO A C 1
ATOM 612 O O . PRO A 1 81 ? 17.211 -8.451 -7.185 1.00 48.94 81 PRO A O 1
ATOM 615 N N . LEU A 1 82 ? 16.956 -10.407 -8.259 1.00 45.81 82 LEU A N 1
ATOM 616 C CA . LEU A 1 82 ? 17.963 -10.148 -9.289 1.00 45.81 82 LEU A CA 1
ATOM 617 C C . LEU A 1 82 ? 17.569 -8.988 -10.206 1.00 45.81 82 LEU A C 1
ATOM 619 O O . LEU A 1 82 ? 18.351 -8.058 -10.365 1.00 45.81 82 LEU A O 1
ATOM 623 N N . LEU A 1 83 ? 16.336 -8.969 -10.721 1.00 52.97 83 LEU A N 1
ATOM 624 C CA . LEU A 1 83 ? 15.869 -7.857 -11.559 1.00 52.97 83 LEU A CA 1
ATOM 625 C C . LEU A 1 83 ? 15.735 -6.554 -10.756 1.00 52.97 83 LEU A C 1
ATOM 627 O O . LEU A 1 83 ? 16.013 -5.476 -11.274 1.00 52.97 83 LEU A O 1
ATOM 631 N N . MET A 1 84 ? 15.357 -6.633 -9.475 1.00 52.12 84 MET A N 1
ATOM 632 C CA . MET A 1 84 ? 15.363 -5.471 -8.581 1.00 52.12 84 MET A CA 1
ATOM 633 C C . MET A 1 84 ? 16.776 -4.951 -8.292 1.00 52.12 84 MET A C 1
ATOM 635 O O . MET A 1 84 ? 16.961 -3.742 -8.174 1.00 52.12 84 MET A O 1
ATOM 639 N N . MET A 1 85 ? 17.764 -5.838 -8.158 1.00 56.31 85 MET A N 1
ATOM 640 C CA . MET A 1 85 ? 19.170 -5.472 -7.970 1.00 56.31 85 MET A CA 1
ATOM 641 C C . MET A 1 85 ? 19.754 -4.837 -9.232 1.00 56.31 85 MET A C 1
ATOM 643 O O . MET A 1 85 ? 20.464 -3.842 -9.128 1.00 56.31 85 MET A O 1
ATOM 647 N N . GLU A 1 86 ? 19.417 -5.361 -10.411 1.00 60.44 86 GLU A N 1
ATOM 648 C CA . GLU A 1 86 ? 19.825 -4.800 -11.703 1.00 60.44 86 GLU A CA 1
ATOM 649 C C . GLU A 1 86 ? 19.179 -3.436 -11.965 1.00 60.44 86 GLU A C 1
ATOM 651 O O . GLU A 1 86 ? 19.878 -2.497 -12.328 1.00 60.44 86 GLU A O 1
ATOM 656 N N . ALA A 1 87 ? 17.880 -3.280 -11.690 1.00 58.19 87 ALA A N 1
ATOM 657 C CA . ALA A 1 87 ? 17.179 -2.001 -11.833 1.00 58.19 87 ALA A CA 1
ATOM 658 C C . ALA A 1 87 ? 17.668 -0.918 -10.852 1.00 58.19 87 ALA A C 1
ATOM 660 O O . ALA A 1 87 ? 17.514 0.272 -11.115 1.00 58.19 87 ALA A O 1
ATOM 661 N N . LYS A 1 88 ? 18.229 -1.322 -9.705 1.00 57.53 88 LYS A N 1
ATOM 662 C CA . LYS A 1 88 ? 18.832 -0.424 -8.706 1.00 57.53 88 LYS A CA 1
ATOM 663 C C . LYS A 1 88 ? 20.338 -0.241 -8.897 1.00 57.53 88 LYS A C 1
ATOM 665 O O . LYS A 1 88 ? 20.958 0.477 -8.111 1.00 57.53 88 LYS A O 1
ATOM 670 N N . ARG A 1 89 ? 20.938 -0.897 -9.895 1.00 60.06 89 ARG A N 1
ATOM 671 C CA . ARG A 1 89 ? 22.358 -0.753 -10.205 1.00 60.06 89 ARG A CA 1
ATOM 672 C C . ARG A 1 89 ? 22.569 0.613 -10.867 1.00 60.06 89 ARG A C 1
ATOM 674 O O . ARG A 1 89 ? 21.880 0.903 -11.843 1.00 60.06 89 ARG A O 1
ATOM 681 N N . PRO A 1 90 ? 23.486 1.454 -10.362 1.00 59.25 90 PRO A N 1
ATOM 682 C CA . PRO A 1 90 ? 23.820 2.713 -11.020 1.00 59.25 90 PRO A CA 1
ATOM 683 C C . PRO A 1 90 ? 24.286 2.432 -12.453 1.00 59.25 90 PRO A C 1
ATOM 685 O O . PRO A 1 90 ? 25.093 1.525 -12.662 1.00 59.25 90 PRO A O 1
ATOM 688 N N . THR A 1 91 ? 23.750 3.168 -13.428 1.00 58.88 91 THR A N 1
ATOM 689 C CA . THR A 1 91 ? 24.089 2.999 -14.851 1.00 58.88 91 THR A CA 1
ATOM 690 C C . THR A 1 91 ? 25.495 3.489 -15.183 1.00 58.88 91 THR A C 1
ATOM 692 O O . THR A 1 91 ? 26.107 2.950 -16.099 1.00 58.88 91 THR A O 1
ATOM 695 N N . ASP A 1 92 ? 26.031 4.423 -14.394 1.00 57.91 92 ASP A N 1
ATOM 696 C CA . ASP A 1 92 ? 27.349 5.018 -14.602 1.00 57.91 92 ASP A CA 1
ATOM 697 C C . ASP A 1 92 ? 28.285 4.636 -13.450 1.00 57.91 92 ASP A C 1
ATOM 699 O O . ASP A 1 92 ? 28.156 5.090 -12.313 1.00 57.91 92 ASP A O 1
ATOM 703 N N . ALA A 1 93 ? 29.211 3.727 -13.744 1.00 52.38 93 ALA A N 1
ATOM 704 C CA . ALA A 1 93 ? 30.140 3.130 -12.790 1.00 52.38 93 ALA A CA 1
ATOM 705 C C . ALA A 1 93 ? 31.386 4.004 -12.521 1.00 52.38 93 ALA A C 1
ATOM 707 O O . ALA A 1 93 ? 32.495 3.475 -12.466 1.00 52.38 93 ALA A O 1
ATOM 708 N N . GLU A 1 94 ? 31.216 5.318 -12.346 1.00 56.31 94 GLU A N 1
ATOM 709 C CA . GLU A 1 94 ? 32.278 6.201 -11.821 1.00 56.31 94 GLU A CA 1
ATOM 710 C C . GLU A 1 94 ? 32.041 6.603 -10.354 1.00 56.31 94 GLU A C 1
ATOM 712 O O . GLU A 1 94 ? 33.003 6.822 -9.619 1.00 56.31 94 GLU A O 1
ATOM 717 N N . ASP A 1 95 ? 30.788 6.583 -9.879 1.00 61.94 95 ASP A N 1
ATOM 718 C CA . ASP A 1 95 ? 30.432 6.916 -8.496 1.00 61.94 95 ASP A CA 1
ATOM 719 C C . ASP A 1 95 ? 30.244 5.684 -7.595 1.00 61.94 95 ASP A C 1
ATOM 721 O O . ASP A 1 95 ? 29.774 4.616 -8.000 1.00 61.94 95 ASP A O 1
ATOM 725 N N . SER A 1 96 ? 30.575 5.850 -6.310 1.00 77.88 96 SER A N 1
ATOM 726 C CA . SER A 1 96 ? 30.341 4.846 -5.266 1.00 77.88 96 SER A CA 1
ATOM 727 C C . SER A 1 96 ? 28.878 4.397 -5.261 1.00 77.88 96 SER A C 1
ATOM 729 O O . SER A 1 96 ? 27.973 5.210 -5.071 1.00 77.88 96 SER A O 1
ATOM 731 N N . ALA A 1 97 ? 28.633 3.087 -5.377 1.00 71.00 97 ALA A N 1
ATOM 732 C CA . ALA A 1 97 ? 27.284 2.512 -5.351 1.00 71.00 97 ALA A CA 1
ATOM 733 C C . ALA A 1 97 ? 26.475 2.925 -4.105 1.00 71.00 97 ALA A C 1
ATOM 735 O O . ALA A 1 97 ? 25.251 3.034 -4.164 1.00 71.00 97 ALA A O 1
ATOM 736 N N . ILE A 1 98 ? 27.159 3.198 -2.988 1.00 73.69 98 ILE A N 1
ATOM 737 C CA . ILE A 1 98 ? 26.548 3.725 -1.764 1.00 73.69 98 ILE A CA 1
ATOM 738 C C . ILE A 1 98 ? 26.035 5.152 -1.995 1.00 73.69 98 ILE A C 1
ATOM 740 O O . ILE A 1 98 ? 24.890 5.443 -1.658 1.00 73.69 98 ILE A O 1
ATOM 744 N N . LEU A 1 99 ? 26.853 6.031 -2.586 1.00 78.75 99 LEU A N 1
ATOM 745 C CA . LEU A 1 99 ? 26.469 7.416 -2.879 1.00 78.75 99 LEU A CA 1
ATOM 746 C C . LEU A 1 99 ? 25.341 7.473 -3.912 1.00 78.75 99 LEU A C 1
ATOM 748 O O . LEU A 1 99 ? 24.373 8.200 -3.710 1.00 78.75 99 LEU A O 1
ATOM 752 N N . ALA A 1 100 ? 25.408 6.639 -4.951 1.00 75.19 100 ALA A N 1
ATOM 753 C CA . ALA A 1 100 ? 24.345 6.525 -5.943 1.00 75.19 100 ALA A CA 1
ATOM 754 C C . ALA A 1 100 ? 23.022 6.039 -5.321 1.00 75.19 100 ALA A C 1
ATOM 756 O O . ALA A 1 100 ? 21.959 6.601 -5.593 1.00 75.19 100 ALA A O 1
ATOM 757 N N . TYR A 1 101 ? 23.071 5.043 -4.427 1.00 75.62 101 TYR A N 1
ATOM 758 C CA . TYR A 1 101 ? 21.886 4.592 -3.695 1.00 75.62 101 TYR A CA 1
ATOM 759 C C . TYR A 1 101 ? 21.310 5.701 -2.806 1.00 75.62 101 TYR A C 1
ATOM 761 O O . TYR A 1 101 ? 20.111 5.974 -2.881 1.00 75.62 101 TYR A O 1
ATOM 769 N N . LEU A 1 102 ? 22.143 6.370 -2.005 1.00 81.19 102 LEU A N 1
ATOM 770 C CA . LEU A 1 102 ? 21.706 7.472 -1.142 1.00 81.19 102 LEU A CA 1
ATOM 771 C C . LEU A 1 102 ? 21.106 8.630 -1.955 1.00 81.19 102 LEU A C 1
ATOM 773 O O . LEU A 1 102 ? 20.050 9.143 -1.585 1.00 81.19 102 LEU A O 1
ATOM 777 N N . GLY A 1 103 ? 21.708 8.973 -3.098 1.00 83.12 103 GLY A N 1
ATOM 778 C CA . GLY A 1 103 ? 21.156 9.941 -4.047 1.00 83.12 103 GLY A CA 1
ATOM 779 C C . GLY A 1 103 ? 19.786 9.514 -4.582 1.00 83.12 103 GLY A C 1
ATOM 780 O O . GLY A 1 103 ? 18.843 10.304 -4.564 1.00 83.12 103 GLY A O 1
ATOM 781 N N . SER A 1 104 ? 19.628 8.238 -4.956 1.00 77.81 104 SER A N 1
ATOM 782 C CA . SER A 1 104 ? 18.341 7.701 -5.424 1.00 77.81 104 SER A CA 1
ATOM 783 C C . SER A 1 104 ? 17.239 7.773 -4.358 1.00 77.81 104 SER A C 1
ATOM 785 O O . SER A 1 104 ? 16.089 8.083 -4.679 1.00 77.81 104 SER A O 1
ATOM 787 N N . VAL A 1 105 ? 17.585 7.540 -3.084 1.00 84.94 105 VAL A N 1
ATOM 788 C CA . VAL A 1 105 ? 16.664 7.684 -1.948 1.00 84.94 105 VAL A CA 1
ATOM 789 C C . VAL A 1 105 ? 16.260 9.148 -1.775 1.00 84.94 105 VAL A C 1
ATOM 791 O O . VAL A 1 105 ? 15.071 9.424 -1.613 1.00 84.94 105 VAL A O 1
ATOM 794 N N . GLY A 1 106 ? 17.213 10.080 -1.876 1.00 88.12 106 GLY A N 1
ATOM 795 C CA . GLY A 1 106 ? 16.944 11.521 -1.847 1.00 88.12 106 GLY A CA 1
ATOM 796 C C . GLY A 1 106 ? 15.956 11.946 -2.934 1.00 88.12 106 GLY A C 1
ATOM 797 O O . GLY A 1 106 ? 14.908 12.515 -2.631 1.00 88.12 106 GLY A O 1
ATOM 798 N N . SER A 1 107 ? 16.206 11.562 -4.188 1.00 86.12 107 SER A N 1
ATOM 799 C CA . SER A 1 107 ? 15.289 11.865 -5.295 1.00 86.12 107 SER A CA 1
ATOM 800 C C . SER A 1 107 ? 13.913 11.208 -5.139 1.00 86.12 107 SER A C 1
ATOM 802 O O . SER A 1 107 ? 12.901 11.782 -5.543 1.00 86.12 107 SER A O 1
ATOM 804 N N . ALA A 1 108 ? 13.837 9.997 -4.576 1.00 81.62 108 ALA A N 1
ATOM 805 C CA . ALA A 1 108 ? 12.557 9.350 -4.291 1.00 81.62 108 ALA A CA 1
ATOM 806 C C . ALA A 1 108 ? 11.761 10.119 -3.224 1.00 81.62 108 ALA A C 1
ATOM 808 O O . ALA A 1 108 ? 10.546 10.285 -3.364 1.00 81.62 108 ALA A O 1
ATOM 809 N N . LEU A 1 109 ? 12.443 10.629 -2.195 1.00 87.69 109 LEU A N 1
ATOM 810 C CA . LEU A 1 109 ? 11.835 11.450 -1.154 1.00 87.69 109 LEU A CA 1
ATOM 811 C C . LEU A 1 109 ? 11.326 12.782 -1.720 1.00 87.69 109 LEU A C 1
ATOM 813 O O . LEU A 1 109 ? 10.175 13.135 -1.474 1.00 87.69 109 LEU A O 1
ATOM 817 N N . GLU A 1 110 ? 12.120 13.470 -2.542 1.00 89.56 110 GLU A N 1
ATOM 818 C CA . GLU A 1 110 ? 11.707 14.712 -3.215 1.00 89.56 110 GLU A CA 1
ATOM 819 C C . GLU A 1 110 ? 10.459 14.504 -4.079 1.00 89.56 110 GLU A C 1
ATOM 821 O O . GLU A 1 110 ? 9.489 15.256 -3.978 1.00 89.56 110 GLU A O 1
ATOM 826 N N . LYS A 1 111 ? 10.430 13.428 -4.874 1.00 83.94 111 LYS A N 1
ATOM 827 C CA . LYS A 1 111 ? 9.251 13.072 -5.678 1.00 83.94 111 LYS A CA 1
ATOM 828 C C . LYS A 1 111 ? 8.026 12.815 -4.803 1.00 83.94 111 LYS A C 1
ATOM 830 O O . LYS A 1 111 ? 6.924 13.226 -5.173 1.00 83.94 111 LYS A O 1
ATOM 835 N N . SER A 1 112 ? 8.208 12.182 -3.641 1.00 82.81 112 SER A N 1
ATOM 836 C CA . SER A 1 112 ? 7.105 11.827 -2.741 1.00 82.81 112 SER A CA 1
ATOM 837 C C . SER A 1 112 ? 6.321 13.033 -2.219 1.00 82.81 112 SER A C 1
ATOM 839 O O . SER A 1 112 ? 5.112 12.913 -2.013 1.00 82.81 112 SER A O 1
ATOM 841 N N . VAL A 1 113 ? 6.962 14.204 -2.116 1.00 83.12 113 VAL A N 1
ATOM 842 C CA . VAL A 1 113 ? 6.322 15.461 -1.688 1.00 83.12 113 VAL A CA 1
ATOM 843 C C . VAL A 1 113 ? 5.122 15.811 -2.572 1.00 83.12 113 VAL A C 1
ATOM 845 O O . VAL A 1 113 ? 4.113 16.307 -2.081 1.00 83.12 113 VAL A O 1
ATOM 848 N N . SER A 1 114 ? 5.200 15.511 -3.870 1.00 79.19 114 SER A N 1
ATOM 849 C CA . SER A 1 114 ? 4.119 15.782 -4.827 1.00 79.19 114 SER A CA 1
ATOM 850 C C . SER A 1 114 ? 3.061 14.674 -4.918 1.00 79.19 114 SER A C 1
ATOM 852 O O . SER A 1 114 ? 1.990 14.900 -5.477 1.00 79.19 114 SER A O 1
ATOM 854 N N . LEU A 1 115 ? 3.336 13.480 -4.376 1.00 81.44 115 LEU A N 1
ATOM 855 C CA . LEU A 1 115 ? 2.463 12.309 -4.531 1.00 81.44 115 LEU A CA 1
ATOM 856 C C . LEU A 1 115 ? 1.272 12.310 -3.568 1.00 81.44 115 LEU A C 1
ATOM 858 O O . LEU A 1 115 ? 0.247 11.704 -3.875 1.00 81.44 115 LEU A O 1
ATOM 862 N N . THR A 1 116 ? 1.398 12.961 -2.409 1.00 81.31 116 THR A N 1
ATOM 863 C CA . THR A 1 116 ? 0.340 12.987 -1.390 1.00 81.31 116 THR A CA 1
ATOM 864 C C . THR A 1 116 ? -0.098 14.427 -1.122 1.00 81.31 116 THR A C 1
ATOM 866 O O . THR A 1 116 ? 0.665 15.189 -0.529 1.00 81.31 116 THR A O 1
ATOM 869 N N . PRO A 1 117 ? -1.324 14.824 -1.513 1.00 86.38 117 PRO A N 1
ATOM 870 C CA . PRO A 1 117 ? -1.836 16.162 -1.232 1.00 86.38 117 PRO A CA 1
ATOM 871 C C . PRO A 1 117 ? -1.861 16.450 0.272 1.00 86.38 117 PRO A C 1
ATOM 873 O O . PRO A 1 117 ? -2.298 15.597 1.046 1.00 86.38 117 PRO A O 1
ATOM 876 N N . LEU A 1 118 ? -1.484 17.668 0.679 1.00 86.25 118 LEU A N 1
ATOM 877 C CA . LEU A 1 118 ? -1.394 18.069 2.092 1.00 86.25 118 LEU A CA 1
ATOM 878 C C . LEU A 1 118 ? -2.701 17.831 2.874 1.00 86.25 118 LEU A C 1
ATOM 880 O O . LEU A 1 118 ? -2.686 17.339 3.998 1.00 86.25 118 LE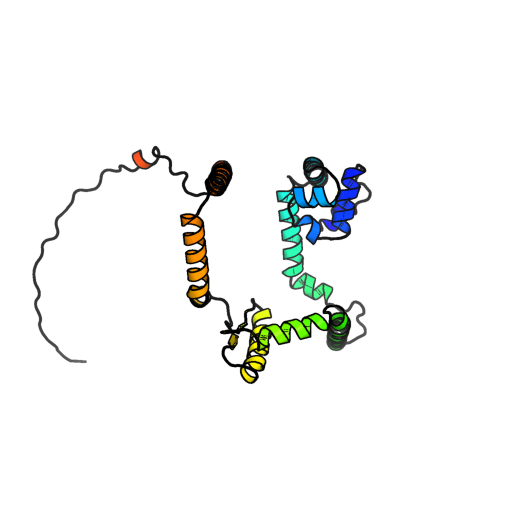U A O 1
ATOM 884 N N . GLN A 1 119 ? -3.841 18.069 2.227 1.00 89.44 119 GLN A N 1
ATOM 885 C CA . GLN A 1 119 ? -5.184 17.834 2.775 1.00 89.44 119 GLN A CA 1
ATOM 886 C C . GLN A 1 119 ? -5.413 16.370 3.196 1.00 89.44 119 GLN A C 1
ATOM 888 O O . GLN A 1 119 ? -6.198 16.093 4.104 1.00 89.44 119 GLN A O 1
ATOM 893 N N . SER A 1 120 ? -4.724 15.418 2.556 1.00 89.44 120 SER A N 1
ATOM 894 C CA . SER A 1 120 ? -4.795 13.997 2.917 1.00 89.44 120 SER A CA 1
ATOM 895 C C . SER A 1 120 ? -4.172 13.747 4.288 1.00 89.44 120 SER A C 1
ATOM 897 O O . SER A 1 120 ? -4.724 12.970 5.066 1.00 89.44 120 SER A O 1
ATOM 899 N N . TYR A 1 121 ? -3.073 14.438 4.612 1.00 90.81 121 TYR A N 1
ATOM 900 C CA . TYR A 1 121 ? -2.440 14.357 5.929 1.00 90.81 121 TYR A CA 1
ATOM 901 C C . TYR A 1 121 ? -3.337 14.947 7.014 1.00 90.81 121 TYR A C 1
ATOM 903 O O . TYR A 1 121 ? -3.554 14.301 8.036 1.00 90.81 121 TYR A O 1
ATOM 911 N N . GLU A 1 122 ? -3.914 16.127 6.776 1.00 93.25 122 GLU A N 1
ATOM 912 C CA . GLU A 1 122 ? -4.834 16.769 7.726 1.00 93.25 122 GLU A CA 1
ATOM 913 C C . GLU A 1 122 ? -6.048 15.883 8.015 1.00 93.25 122 GLU A C 1
ATOM 915 O O . GLU A 1 122 ? -6.418 15.660 9.171 1.00 93.25 122 GLU A O 1
ATOM 920 N N . ARG A 1 123 ? -6.647 15.318 6.960 1.00 93.75 123 ARG A N 1
ATOM 921 C CA . ARG A 1 123 ? -7.795 14.421 7.094 1.00 93.75 123 ARG A CA 1
ATOM 922 C C . ARG A 1 123 ? -7.427 13.133 7.825 1.00 93.75 123 ARG A C 1
ATOM 924 O O . ARG A 1 123 ? -8.192 12.702 8.686 1.00 93.75 123 ARG A O 1
ATOM 931 N N . ALA A 1 124 ? -6.283 12.529 7.507 1.00 92.94 124 ALA A N 1
ATOM 932 C CA . ALA A 1 124 ? -5.809 11.326 8.186 1.00 92.94 124 ALA A CA 1
ATOM 933 C C . ALA A 1 124 ? -5.544 11.591 9.675 1.00 92.94 124 ALA A C 1
ATOM 935 O O . ALA A 1 124 ? -6.019 10.831 10.516 1.00 92.94 124 ALA A O 1
ATOM 936 N N . ALA A 1 125 ? -4.868 12.694 10.008 1.00 94.81 125 ALA A N 1
ATOM 937 C CA . ALA A 1 125 ? -4.618 13.096 11.390 1.00 94.81 125 ALA A CA 1
ATOM 938 C C . ALA A 1 125 ? -5.929 13.308 12.158 1.00 94.81 125 ALA A C 1
ATOM 940 O O . ALA A 1 125 ? -6.093 12.770 13.253 1.00 94.81 125 ALA A O 1
ATOM 941 N N . ARG A 1 126 ? -6.899 14.014 11.559 1.00 94.94 126 ARG A N 1
ATOM 942 C CA . ARG A 1 126 ? -8.222 14.210 12.162 1.00 94.94 126 ARG A CA 1
ATOM 943 C C . ARG A 1 126 ? -8.918 12.878 12.437 1.00 94.94 126 ARG A C 1
ATOM 945 O O . ARG A 1 126 ? -9.341 12.642 13.562 1.00 94.94 126 ARG A O 1
ATOM 952 N N . LEU A 1 127 ? -8.991 11.991 11.441 1.00 94.44 127 LEU A N 1
ATOM 953 C CA . LEU A 1 127 ? -9.600 10.668 11.606 1.00 94.44 127 LEU A CA 1
ATOM 954 C C . LEU A 1 127 ? -8.919 9.884 12.731 1.00 94.44 127 LEU A C 1
ATOM 956 O O . LEU A 1 127 ? -9.598 9.366 13.613 1.00 94.44 127 LEU A O 1
ATOM 960 N N . LEU A 1 128 ? -7.588 9.837 12.746 1.00 93.88 128 LEU A N 1
ATOM 961 C CA . LEU A 1 128 ? -6.830 9.102 13.756 1.00 93.88 128 LEU A CA 1
ATOM 962 C C . LEU A 1 128 ? -7.013 9.664 15.169 1.00 93.88 128 LEU A C 1
ATOM 964 O O . LEU A 1 128 ? -7.033 8.883 16.116 1.00 93.88 128 LEU A O 1
ATOM 968 N N . MET A 1 129 ? -7.172 10.977 15.335 1.00 95.06 129 MET A N 1
ATOM 969 C CA . MET A 1 129 ? -7.339 11.595 16.656 1.00 95.06 129 MET A CA 1
ATOM 970 C C . MET A 1 129 ? -8.791 11.585 17.146 1.00 95.06 129 MET A C 1
ATOM 972 O O . MET A 1 129 ? -9.030 11.365 18.330 1.00 95.06 129 MET A O 1
ATOM 976 N N . GLU A 1 130 ? -9.763 11.766 16.251 1.00 94.44 130 GLU A N 1
ATOM 977 C CA . GLU A 1 130 ? -11.187 11.872 16.602 1.00 94.44 130 GLU A CA 1
ATOM 978 C C . GLU A 1 130 ? -11.916 10.515 16.619 1.00 94.44 130 GLU A C 1
ATOM 980 O O . GLU A 1 130 ? -13.048 10.428 17.102 1.00 94.44 130 GLU A O 1
ATOM 985 N N . THR A 1 131 ? -11.292 9.438 16.117 1.00 92.50 131 THR A N 1
ATOM 986 C CA . THR A 1 131 ? -11.902 8.096 16.118 1.00 92.50 131 THR A CA 1
ATOM 987 C C . THR A 1 131 ? -12.254 7.657 17.537 1.00 92.50 131 THR A C 1
ATOM 989 O O . THR A 1 131 ? -11.381 7.551 18.404 1.00 92.50 131 THR A O 1
ATOM 992 N N . LYS A 1 132 ? -13.529 7.33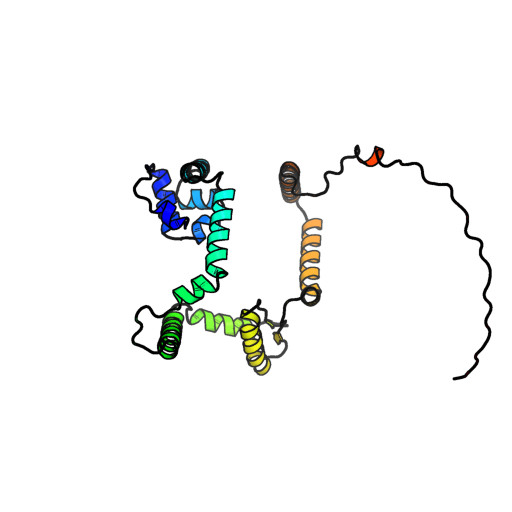0 17.759 1.00 90.62 132 LYS A N 1
ATOM 993 C CA . LYS A 1 132 ? -14.001 6.697 18.994 1.00 90.62 132 LYS A CA 1
ATOM 994 C C . LYS A 1 132 ? -13.562 5.232 19.016 1.00 90.62 132 LYS A C 1
ATOM 996 O O . LYS A 1 132 ? -13.751 4.527 18.032 1.00 90.62 132 LYS A O 1
ATOM 1001 N N . GLY A 1 133 ? -13.030 4.771 20.145 1.00 89.69 133 GLY A N 1
ATOM 1002 C CA . GLY A 1 133 ? -12.570 3.390 20.305 1.00 89.69 133 GLY A CA 1
ATOM 1003 C C . GLY A 1 133 ? -11.098 3.205 19.942 1.00 89.69 133 GLY A C 1
ATOM 1004 O O . GLY A 1 133 ? -10.273 4.066 20.252 1.00 89.69 133 GLY A O 1
ATOM 1005 N N . GLU A 1 134 ? -10.773 2.065 19.336 1.00 91.31 134 GLU A N 1
ATOM 1006 C CA . GLU A 1 134 ? -9.394 1.664 19.057 1.00 91.31 134 GLU A CA 1
ATOM 1007 C C . GLU A 1 134 ? -8.931 2.041 17.646 1.00 91.31 134 GLU A C 1
ATOM 1009 O O . GLU A 1 134 ? -9.698 2.012 16.683 1.00 91.31 134 GLU A O 1
ATOM 1014 N N . VAL A 1 135 ? -7.641 2.346 17.522 1.00 92.88 135 VAL A N 1
ATOM 1015 C CA . VAL A 1 135 ? -6.934 2.499 16.252 1.00 92.88 135 VAL A CA 1
ATOM 1016 C C . VAL A 1 135 ? -5.977 1.326 16.111 1.00 92.88 135 VAL A C 1
ATOM 1018 O O . VAL A 1 135 ? -4.979 1.226 16.826 1.00 92.88 135 VAL A O 1
ATOM 1021 N N . VAL A 1 136 ? -6.284 0.435 15.176 1.00 91.50 136 VAL A N 1
ATOM 1022 C CA . VAL A 1 136 ? -5.491 -0.767 14.929 1.00 91.50 136 VAL A CA 1
ATOM 1023 C C . VAL A 1 136 ? -4.562 -0.529 13.742 1.00 91.50 136 VAL A C 1
ATOM 1025 O O . VAL A 1 136 ? -5.017 -0.233 12.639 1.00 91.50 136 VAL A O 1
ATOM 1028 N N . MET A 1 137 ? -3.260 -0.665 13.975 1.00 91.12 137 MET A N 1
ATOM 1029 C CA . MET A 1 137 ? -2.224 -0.569 12.954 1.00 91.12 137 MET A CA 1
ATOM 1030 C C . MET A 1 137 ? -1.885 -1.958 12.429 1.00 91.12 137 MET A C 1
ATOM 1032 O O . MET A 1 137 ? -1.717 -2.912 13.192 1.00 91.12 137 MET A O 1
ATOM 1036 N N . LEU A 1 138 ? -1.787 -2.059 11.106 1.00 88.88 138 LEU A N 1
ATOM 1037 C CA . LEU A 1 138 ? -1.543 -3.311 10.415 1.00 88.88 138 LEU A CA 1
ATOM 1038 C C . LEU A 1 138 ? -0.574 -3.120 9.248 1.00 88.88 138 LEU A C 1
ATOM 1040 O O . LEU A 1 138 ? -0.655 -2.140 8.509 1.00 88.88 138 LEU A O 1
ATOM 1044 N N . GLY A 1 139 ? 0.298 -4.104 9.033 1.00 82.44 139 GLY A N 1
ATOM 1045 C CA . GLY A 1 139 ? 1.122 -4.188 7.835 1.00 82.44 139 GLY A CA 1
ATOM 1046 C C . GLY A 1 139 ? 1.502 -5.623 7.474 1.00 82.44 139 GLY A C 1
ATOM 1047 O O . GLY A 1 139 ? 1.422 -6.540 8.286 1.00 82.44 139 GLY A O 1
ATOM 1048 N N . GLY A 1 140 ? 1.918 -5.811 6.222 1.00 80.38 140 GLY A N 1
ATOM 1049 C CA . GLY A 1 140 ? 2.444 -7.074 5.706 1.00 80.38 140 GLY A CA 1
ATOM 1050 C C . GLY A 1 140 ? 3.926 -7.266 6.043 1.00 80.38 140 GLY A C 1
ATOM 1051 O O . GLY A 1 140 ? 4.476 -6.613 6.929 1.00 80.38 140 GLY A O 1
ATOM 1052 N N . ARG A 1 141 ? 4.614 -8.138 5.292 1.00 75.56 141 ARG A N 1
ATOM 1053 C CA . ARG A 1 141 ? 5.995 -8.576 5.585 1.00 75.56 141 ARG A CA 1
ATOM 1054 C C . ARG A 1 141 ? 6.988 -7.439 5.862 1.00 75.56 141 ARG A C 1
ATOM 1056 O O . ARG A 1 141 ? 7.828 -7.584 6.738 1.00 75.56 141 ARG A O 1
ATOM 1063 N N . PHE A 1 142 ? 6.910 -6.330 5.131 1.00 78.38 142 PHE A N 1
ATOM 1064 C CA . PHE A 1 142 ? 7.787 -5.175 5.353 1.00 78.38 142 PHE A CA 1
ATOM 1065 C C . PHE A 1 142 ? 7.045 -3.967 5.929 1.00 78.38 142 PHE A C 1
ATOM 1067 O O . PHE A 1 142 ? 7.567 -3.306 6.825 1.00 78.38 142 PHE A O 1
ATOM 1074 N N . SER A 1 143 ? 5.806 -3.711 5.494 1.00 84.44 143 SER A N 1
ATOM 1075 C CA . SER A 1 143 ? 5.025 -2.563 5.970 1.00 84.44 143 SER A CA 1
ATOM 1076 C C . SER A 1 143 ? 4.646 -2.642 7.449 1.00 84.44 143 SER A C 1
ATOM 1078 O O . SER A 1 143 ? 4.427 -1.595 8.051 1.00 84.44 143 SER A O 1
ATOM 1080 N N . ARG A 1 144 ? 4.665 -3.830 8.077 1.00 89.19 144 ARG A N 1
ATOM 1081 C CA . ARG A 1 144 ? 4.474 -3.967 9.535 1.00 89.19 144 ARG A CA 1
ATOM 1082 C C . ARG A 1 144 ? 5.469 -3.135 10.350 1.00 89.19 144 ARG A C 1
ATOM 1084 O O . ARG A 1 144 ? 5.117 -2.634 11.404 1.00 89.19 144 ARG A O 1
ATOM 1091 N N . HIS A 1 145 ? 6.700 -2.951 9.864 1.00 91.69 145 HIS A N 1
ATOM 1092 C CA . HIS A 1 145 ? 7.715 -2.183 10.592 1.00 91.69 145 HIS A CA 1
ATOM 1093 C C . HIS A 1 145 ? 7.387 -0.686 10.604 1.00 91.69 145 HIS A C 1
ATOM 1095 O O . HIS A 1 145 ? 7.595 -0.014 11.609 1.00 91.69 145 HIS A O 1
ATOM 1101 N N . ILE A 1 146 ? 6.818 -0.180 9.507 1.00 94.62 146 ILE A N 1
ATOM 1102 C CA . ILE A 1 146 ? 6.328 1.199 9.425 1.00 94.62 146 ILE A CA 1
ATOM 1103 C C . ILE A 1 146 ? 5.053 1.361 10.260 1.00 94.62 146 ILE A C 1
ATOM 1105 O O . ILE A 1 146 ? 4.928 2.339 10.992 1.00 94.62 146 ILE A O 1
ATOM 1109 N N . ALA A 1 147 ? 4.139 0.386 10.205 1.00 94.00 147 ALA A N 1
ATOM 1110 C CA . ALA A 1 147 ? 2.922 0.376 11.016 1.00 94.00 147 ALA A CA 1
ATOM 1111 C C . ALA A 1 147 ? 3.237 0.403 12.523 1.00 94.00 147 ALA A C 1
ATOM 1113 O O . ALA A 1 147 ? 2.681 1.229 13.245 1.00 94.00 147 ALA A O 1
ATOM 1114 N N . GLY A 1 148 ? 4.183 -0.424 12.978 1.00 94.12 148 GLY A N 1
ATOM 1115 C CA . GLY A 1 148 ? 4.628 -0.440 14.372 1.00 94.12 148 GLY A CA 1
ATOM 1116 C C . GLY A 1 148 ? 5.329 0.850 14.795 1.00 94.12 148 GLY A C 1
ATOM 1117 O O . GLY A 1 148 ? 5.080 1.360 15.886 1.00 94.12 148 GLY A O 1
ATOM 1118 N N . MET A 1 149 ? 6.140 1.450 13.916 1.00 96.44 149 MET A N 1
ATOM 1119 C CA . MET A 1 149 ? 6.743 2.762 14.180 1.00 96.44 149 MET A CA 1
ATOM 1120 C C . MET A 1 149 ? 5.673 3.850 14.350 1.00 96.44 149 MET A C 1
ATOM 1122 O O . MET A 1 149 ? 5.719 4.618 15.312 1.00 96.44 149 MET A O 1
ATOM 1126 N N . LEU A 1 150 ? 4.672 3.884 13.464 1.00 95.88 150 LEU A N 1
ATOM 1127 C CA . LEU A 1 150 ? 3.547 4.811 13.577 1.00 95.88 150 LEU A CA 1
ATOM 1128 C C . LEU A 1 150 ? 2.736 4.563 14.856 1.00 95.88 150 LEU A C 1
ATOM 1130 O O . LEU A 1 150 ? 2.374 5.522 15.533 1.00 95.88 150 LEU A O 1
ATOM 1134 N N . ALA A 1 151 ? 2.488 3.303 15.220 1.00 95.19 151 ALA A N 1
ATOM 1135 C CA . ALA A 1 151 ? 1.822 2.958 16.473 1.00 95.19 151 ALA A CA 1
ATOM 1136 C C . ALA A 1 151 ? 2.593 3.494 17.691 1.00 95.19 151 ALA A C 1
ATOM 1138 O O . ALA A 1 151 ? 1.981 4.070 18.587 1.00 95.19 151 ALA A O 1
ATOM 1139 N N . GLY A 1 152 ? 3.927 3.386 17.692 1.00 94.75 152 GLY A N 1
ATOM 1140 C CA . GLY A 1 152 ? 4.788 3.933 18.746 1.00 94.75 152 GLY A CA 1
ATOM 1141 C C . GLY A 1 152 ? 4.679 5.454 18.906 1.00 94.75 152 GLY A C 1
ATOM 1142 O O . GLY A 1 152 ? 4.651 5.958 20.030 1.00 94.75 152 GLY A O 1
ATOM 1143 N N . TYR A 1 153 ? 4.553 6.201 17.804 1.00 95.56 153 TYR A N 1
ATOM 1144 C CA . TYR A 1 153 ? 4.238 7.632 17.874 1.00 95.56 153 TYR A CA 1
ATOM 1145 C C . TYR A 1 153 ? 2.815 7.874 18.390 1.00 95.56 153 TYR A C 1
ATOM 1147 O O . TYR A 1 153 ? 2.612 8.652 19.316 1.00 95.56 153 TYR A O 1
ATOM 1155 N N . MET A 1 154 ? 1.827 7.175 17.833 1.00 95.38 154 MET A N 1
ATOM 1156 C CA . MET A 1 154 ? 0.411 7.399 18.134 1.00 95.38 154 MET A CA 1
ATOM 1157 C C . MET A 1 154 ? 0.022 7.049 19.575 1.00 95.38 154 MET A C 1
ATOM 1159 O O . MET A 1 154 ? -0.831 7.729 20.147 1.00 95.38 154 MET A O 1
ATOM 1163 N N . LEU A 1 155 ? 0.669 6.049 20.181 1.00 94.25 155 LEU A N 1
ATOM 1164 C CA . LEU A 1 155 ? 0.494 5.691 21.594 1.00 94.25 155 LEU A CA 1
ATOM 1165 C C . LEU A 1 155 ? 0.803 6.856 22.547 1.00 94.25 155 LEU A C 1
ATOM 1167 O O . LEU A 1 155 ? 0.240 6.912 23.637 1.00 94.25 155 LEU A O 1
ATOM 1171 N N . GLN A 1 156 ? 1.664 7.795 22.141 1.00 93.31 156 GLN A N 1
ATOM 1172 C CA . GLN A 1 156 ? 1.976 8.992 22.929 1.00 93.31 156 GLN A CA 1
ATOM 1173 C C . GLN A 1 156 ? 0.883 10.064 22.819 1.00 93.31 156 GLN A C 1
ATOM 1175 O O . GLN A 1 156 ? 0.763 10.908 23.703 1.00 93.31 156 GLN A O 1
ATOM 1180 N N . PHE A 1 157 ? 0.086 10.044 21.747 1.00 94.31 157 PHE A N 1
ATOM 1181 C CA . PHE A 1 157 ? -0.906 11.081 21.457 1.00 94.31 157 PHE A CA 1
ATOM 1182 C C . PHE A 1 157 ? -2.329 10.699 21.866 1.00 94.31 157 PHE A C 1
ATOM 1184 O O . PHE A 1 157 ? -3.132 11.586 22.153 1.00 94.31 157 PHE A O 1
ATOM 1191 N N . ARG A 1 158 ? -2.668 9.403 21.897 1.00 93.88 158 ARG A N 1
ATOM 1192 C CA . ARG A 1 158 ? -3.994 8.943 22.333 1.00 93.88 158 ARG A CA 1
ATOM 1193 C C . ARG A 1 158 ? -3.993 7.510 22.881 1.00 93.88 158 ARG A C 1
ATOM 1195 O O . ARG A 1 158 ? -3.202 6.679 22.435 1.00 93.88 158 ARG A O 1
ATOM 1202 N N . PRO A 1 159 ? -4.937 7.176 23.780 1.00 92.75 159 PRO A N 1
ATOM 1203 C CA . PRO A 1 159 ? -5.180 5.795 24.173 1.00 92.75 159 PRO A CA 1
ATOM 1204 C C . PRO A 1 159 ? -5.838 4.985 23.042 1.00 92.75 159 PRO A C 1
ATOM 1206 O O . PRO A 1 159 ? -6.392 5.534 22.081 1.00 92.75 159 PRO A O 1
ATOM 1209 N N . GLY A 1 160 ? -5.811 3.658 23.197 1.00 93.12 160 GLY A N 1
ATOM 1210 C CA . GLY A 1 160 ? -6.495 2.720 22.303 1.00 93.12 160 GLY A CA 1
ATOM 1211 C C . GLY A 1 160 ? -5.779 2.476 20.975 1.00 93.12 160 GLY A C 1
ATOM 1212 O O . GLY A 1 160 ? -6.419 2.070 20.016 1.00 93.12 160 GLY A O 1
ATOM 1213 N N . VAL A 1 161 ? -4.477 2.741 20.879 1.00 95.00 161 VAL A N 1
ATOM 1214 C CA . VAL A 1 161 ? -3.684 2.391 19.692 1.00 95.00 161 VAL A CA 1
ATOM 1215 C C . VAL A 1 161 ? -3.112 0.989 19.875 1.00 95.00 161 VAL A C 1
ATOM 1217 O O . VAL A 1 161 ? -2.507 0.703 20.906 1.00 95.00 161 VAL A O 1
ATOM 1220 N N . ARG A 1 162 ? -3.278 0.116 18.878 1.00 91.25 162 ARG A N 1
ATOM 1221 C CA . ARG A 1 162 ? -2.775 -1.264 18.914 1.00 91.25 162 ARG A CA 1
ATOM 1222 C C . ARG A 1 162 ? -2.032 -1.602 17.629 1.00 91.25 162 ARG A C 1
ATOM 1224 O O . ARG A 1 162 ? -2.614 -1.522 16.554 1.00 91.25 162 ARG A O 1
ATOM 1231 N N . ASP A 1 163 ? -0.778 -2.026 17.741 1.00 91.50 163 ASP A N 1
ATOM 1232 C CA . ASP A 1 163 ? -0.051 -2.667 16.640 1.00 91.50 163 ASP A CA 1
ATOM 1233 C C . ASP A 1 163 ? -0.320 -4.176 16.657 1.00 91.50 163 ASP A C 1
ATOM 1235 O O . ASP A 1 163 ? -0.146 -4.826 17.689 1.00 91.50 163 ASP A O 1
ATOM 1239 N N . LEU A 1 164 ? -0.760 -4.733 15.527 1.00 87.31 164 LEU A N 1
ATOM 1240 C CA . LEU A 1 164 ? -0.958 -6.179 15.383 1.00 87.31 164 LEU A CA 1
ATOM 1241 C C . LEU A 1 164 ? 0.349 -6.939 15.124 1.00 87.31 164 LEU A C 1
ATOM 1243 O O . LEU A 1 164 ? 0.385 -8.161 15.273 1.00 87.31 164 LEU A O 1
ATOM 1247 N N . GLY A 1 165 ? 1.424 -6.249 14.738 1.00 84.62 165 GLY A N 1
ATOM 1248 C CA . GLY A 1 165 ? 2.715 -6.869 14.476 1.00 84.62 165 GLY A CA 1
ATOM 1249 C C . GLY A 1 165 ? 2.670 -7.852 13.301 1.00 84.62 165 GLY A C 1
ATOM 1250 O O . GLY A 1 165 ? 2.292 -7.503 12.182 1.00 84.62 165 GLY A O 1
ATOM 1251 N N . THR A 1 166 ? 3.124 -9.089 13.525 1.00 81.62 166 THR A N 1
ATOM 1252 C CA . THR A 1 166 ? 3.123 -10.118 12.474 1.00 81.62 166 THR A CA 1
ATOM 1253 C C . THR A 1 166 ? 1.750 -10.767 12.382 1.00 81.62 166 THR A C 1
ATOM 1255 O O . THR A 1 166 ? 1.318 -11.431 13.320 1.00 81.62 166 THR A O 1
ATOM 1258 N N . LEU A 1 167 ? 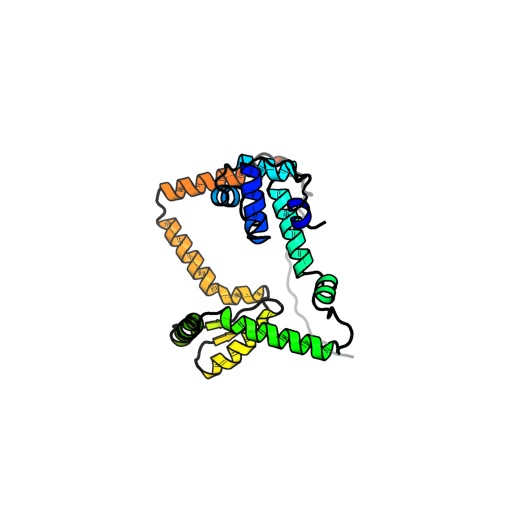1.100 -10.633 11.224 1.00 72.00 167 LEU A N 1
ATOM 1259 C CA . LEU A 1 167 ? -0.129 -11.361 10.928 1.00 72.00 167 LEU A CA 1
ATOM 1260 C C . LEU A 1 167 ? 0.106 -12.871 11.007 1.00 72.00 167 LEU A C 1
ATOM 1262 O O . LEU A 1 167 ? 0.849 -13.442 10.209 1.00 72.00 167 LEU A O 1
ATOM 1266 N N . SER A 1 168 ? -0.555 -13.503 11.968 1.00 71.12 168 SER A N 1
ATOM 1267 C CA . SER A 1 168 ? -0.640 -14.950 12.132 1.00 71.12 168 SER A CA 1
ATOM 1268 C C . SER A 1 168 ? -2.105 -15.382 12.062 1.00 71.12 168 SER A C 1
ATOM 1270 O O . SER A 1 168 ? -3.006 -14.545 12.122 1.00 71.12 168 SER A O 1
ATOM 1272 N N . ALA A 1 169 ? -2.366 -16.689 11.984 1.00 68.44 169 ALA A N 1
ATOM 1273 C CA . ALA A 1 169 ? -3.731 -17.208 12.096 1.00 68.44 169 ALA A CA 1
ATOM 1274 C C . ALA A 1 169 ? -4.432 -16.709 13.380 1.00 68.44 169 ALA A C 1
ATOM 1276 O O . ALA A 1 169 ? -5.592 -16.330 13.338 1.00 68.44 169 ALA A O 1
ATOM 1277 N N . GLN A 1 170 ? -3.695 -16.593 14.488 1.00 66.69 170 GLN A N 1
ATOM 1278 C CA . GLN A 1 170 ? -4.197 -16.068 15.767 1.00 66.69 170 GLN A CA 1
ATOM 1279 C C . GLN A 1 170 ? -4.456 -14.554 15.741 1.00 66.69 170 GLN A C 1
ATOM 1281 O O . GLN A 1 170 ? -5.253 -14.047 16.524 1.00 66.69 170 GLN A O 1
ATOM 1286 N N . ALA A 1 171 ? -3.829 -13.797 14.833 1.00 66.06 171 ALA A N 1
ATOM 1287 C CA . ALA A 1 171 ? -4.139 -12.376 14.677 1.00 66.06 171 ALA A CA 1
ATOM 1288 C C . ALA A 1 171 ? -5.584 -12.164 14.181 1.00 66.06 171 ALA A C 1
ATOM 1290 O O . ALA A 1 171 ? -6.188 -11.142 14.514 1.00 66.06 171 ALA A O 1
ATOM 1291 N N . PHE A 1 172 ? -6.173 -13.131 13.462 1.00 64.69 172 PHE A N 1
ATOM 1292 C CA . PHE A 1 172 ? -7.589 -13.082 13.074 1.00 64.69 172 PHE A CA 1
ATOM 1293 C C . PHE A 1 172 ? -8.534 -13.162 14.275 1.00 64.69 172 PHE A C 1
ATOM 1295 O O . PHE A 1 172 ? -9.592 -12.533 14.244 1.00 64.69 172 PHE A O 1
ATOM 1302 N N . ASP A 1 173 ? -8.132 -13.813 15.369 1.00 68.88 173 ASP A N 1
ATOM 1303 C CA . ASP A 1 173 ? -8.934 -13.861 16.597 1.00 68.88 173 ASP A CA 1
ATOM 1304 C C . ASP A 1 173 ? -9.126 -12.455 17.187 1.00 68.88 173 ASP A C 1
ATOM 1306 O O . ASP A 1 173 ? -10.165 -12.141 17.763 1.00 68.88 173 ASP A O 1
ATOM 1310 N N . THR A 1 174 ? -8.173 -11.543 16.966 1.00 69.44 174 THR A N 1
ATOM 1311 C CA . THR A 1 174 ? -8.310 -10.142 17.396 1.00 69.44 174 THR A CA 1
ATOM 1312 C C . THR A 1 174 ? -9.334 -9.345 16.581 1.00 69.44 174 THR A C 1
ATOM 1314 O O . THR A 1 174 ? -9.760 -8.277 17.029 1.00 69.44 174 THR A O 1
ATOM 1317 N N . LEU A 1 175 ? -9.732 -9.852 15.407 1.00 70.69 175 LEU A N 1
ATOM 1318 C CA . LEU A 1 175 ? -10.817 -9.324 14.576 1.00 70.69 175 LEU A CA 1
ATOM 1319 C C . LEU A 1 175 ? -12.153 -10.017 14.866 1.00 70.69 175 LEU A C 1
ATOM 1321 O O . LEU A 1 175 ? -13.164 -9.609 14.296 1.00 70.69 175 LEU A O 1
ATOM 1325 N N . ALA A 1 176 ? -12.193 -11.013 15.760 1.00 75.06 176 ALA A N 1
ATOM 1326 C CA . ALA A 1 176 ? -13.413 -11.746 16.092 1.00 75.06 176 ALA A CA 1
ATOM 1327 C C . ALA A 1 176 ? -14.606 -10.837 16.447 1.00 75.06 176 ALA A C 1
ATOM 1329 O O . ALA A 1 176 ? -15.698 -11.117 15.958 1.00 75.06 176 ALA A O 1
ATOM 1330 N N . PRO A 1 177 ? -14.453 -9.712 17.181 1.00 77.69 177 PRO A N 1
ATOM 1331 C CA . PRO A 1 177 ? -15.572 -8.798 17.415 1.00 77.69 177 PRO A CA 1
ATOM 1332 C C . PRO A 1 177 ? -16.097 -8.143 16.130 1.00 77.69 177 PRO A C 1
ATOM 1334 O O . PRO A 1 177 ? -17.306 -8.040 15.943 1.00 77.69 177 PRO A O 1
ATOM 1337 N N . ALA A 1 178 ? -15.207 -7.726 15.224 1.00 75.19 178 ALA A N 1
ATOM 1338 C CA . ALA A 1 178 ? -15.596 -7.127 13.948 1.00 75.19 178 ALA A CA 1
ATOM 1339 C C . ALA A 1 178 ? -16.251 -8.161 13.021 1.00 75.19 178 ALA A C 1
ATOM 1341 O O . ALA A 1 178 ? -17.262 -7.858 12.390 1.00 75.19 178 ALA A O 1
ATOM 1342 N N . MET A 1 179 ? -15.724 -9.391 12.994 1.00 80.50 179 MET A N 1
ATOM 1343 C CA . MET A 1 179 ? -16.352 -10.509 12.289 1.00 80.50 179 MET A CA 1
ATOM 1344 C C . MET A 1 179 ? -17.738 -10.804 12.860 1.00 80.50 179 MET A C 1
ATOM 1346 O O . MET A 1 179 ? -18.691 -10.886 12.102 1.00 80.50 179 MET A O 1
ATOM 1350 N N . ALA A 1 180 ? -17.889 -10.862 14.185 1.00 83.00 180 ALA A N 1
ATOM 1351 C CA . ALA A 1 180 ? -19.182 -11.102 14.820 1.00 83.00 180 ALA A CA 1
ATOM 1352 C C . ALA A 1 180 ? -20.214 -10.011 14.487 1.00 83.00 180 ALA A C 1
ATOM 1354 O O . ALA A 1 180 ? -21.370 -10.328 14.229 1.00 83.00 180 ALA A O 1
ATOM 1355 N N . GLN A 1 181 ? -19.816 -8.734 14.449 1.00 87.25 181 GLN A N 1
ATOM 1356 C CA . GLN A 1 181 ? -20.708 -7.641 14.033 1.00 87.25 181 GLN A CA 1
ATOM 1357 C C . GLN A 1 181 ? -21.077 -7.726 12.547 1.00 87.25 181 GLN A C 1
ATOM 1359 O O . GLN A 1 181 ? -22.222 -7.465 12.182 1.00 87.25 181 GLN A O 1
ATOM 1364 N N . MET A 1 182 ? -20.128 -8.117 11.693 1.00 86.38 182 MET A N 1
ATOM 1365 C CA . MET A 1 182 ? -20.384 -8.350 10.272 1.00 86.38 182 MET A CA 1
ATOM 1366 C C . MET A 1 182 ? -21.370 -9.506 10.072 1.00 86.38 182 MET A C 1
ATOM 1368 O O . MET A 1 182 ? -22.357 -9.337 9.364 1.00 86.38 182 MET A O 1
ATOM 1372 N N . GLU A 1 183 ? -21.153 -10.635 10.745 1.00 89.19 183 GLU A N 1
ATOM 1373 C CA . GLU A 1 183 ? -22.041 -11.802 10.720 1.00 89.19 183 GLU A CA 1
ATOM 1374 C C . GLU A 1 183 ? -23.430 -11.467 11.273 1.00 89.19 183 GLU A C 1
ATOM 1376 O O . GLU A 1 183 ? -24.439 -11.831 10.677 1.00 89.19 183 GLU A O 1
ATOM 1381 N N . ALA A 1 184 ? -23.515 -10.700 12.364 1.00 89.94 184 ALA A N 1
ATOM 1382 C CA . ALA A 1 184 ? -24.792 -10.244 12.912 1.00 89.94 184 ALA A CA 1
ATOM 1383 C C . ALA A 1 184 ? -25.551 -9.334 11.931 1.00 89.94 184 ALA A C 1
ATOM 1385 O O . ALA A 1 184 ? -26.765 -9.471 11.769 1.00 89.94 184 ALA A O 1
ATOM 1386 N N . LEU A 1 185 ? -24.848 -8.432 11.237 1.00 86.25 185 LEU A N 1
ATOM 1387 C CA . LEU A 1 185 ? -25.436 -7.598 10.190 1.00 86.25 185 LEU A CA 1
ATOM 1388 C C . LEU A 1 185 ? -25.920 -8.445 9.008 1.00 86.25 185 LEU A C 1
ATOM 1390 O O . LEU A 1 185 ? -27.028 -8.230 8.523 1.00 86.25 185 LEU A O 1
ATOM 1394 N N . VAL A 1 186 ? -25.121 -9.416 8.560 1.00 84.06 186 VAL A N 1
ATOM 1395 C CA . VAL A 1 186 ? -25.514 -10.354 7.500 1.00 84.06 186 VAL A CA 1
ATOM 1396 C C . VAL A 1 186 ? -26.746 -11.148 7.928 1.00 84.06 186 VAL A C 1
ATOM 1398 O O . VAL A 1 186 ? -27.704 -11.213 7.163 1.00 84.06 186 VAL A O 1
ATOM 1401 N N . ALA A 1 187 ? -26.783 -11.673 9.153 1.00 84.12 187 ALA A N 1
ATOM 1402 C CA . ALA A 1 187 ? -27.937 -12.386 9.694 1.00 84.12 187 ALA A CA 1
ATOM 1403 C C . ALA A 1 187 ? -29.199 -11.507 9.725 1.00 84.12 187 ALA A C 1
ATOM 1405 O O . ALA A 1 187 ? -30.275 -11.967 9.343 1.00 84.12 187 ALA A O 1
ATOM 1406 N N . GLN A 1 188 ? -29.071 -10.231 10.104 1.00 86.44 188 GLN A N 1
ATOM 1407 C CA . GLN A 1 188 ? -30.183 -9.279 10.070 1.00 86.44 188 GLN A CA 1
ATOM 1408 C C . GLN A 1 188 ? -30.652 -9.002 8.638 1.00 86.44 188 GLN A C 1
ATOM 1410 O O . GLN A 1 188 ? -31.854 -9.018 8.378 1.00 86.44 188 GLN A O 1
ATOM 1415 N N . ILE A 1 189 ? -29.721 -8.780 7.704 1.00 81.62 189 ILE A N 1
ATOM 1416 C CA . ILE A 1 189 ? -30.044 -8.611 6.283 1.00 81.62 189 ILE A CA 1
ATOM 1417 C C . ILE A 1 189 ? -30.807 -9.840 5.793 1.00 81.62 189 ILE A C 1
ATOM 1419 O O . ILE A 1 189 ? -31.869 -9.669 5.201 1.00 81.62 189 ILE A O 1
ATOM 1423 N N . VAL A 1 190 ? -30.320 -11.045 6.113 1.00 80.88 190 VAL A N 1
ATOM 1424 C CA . VAL A 1 190 ? -30.953 -12.327 5.774 1.00 80.88 190 VAL A CA 1
ATOM 1425 C C . VAL A 1 190 ? -32.372 -12.424 6.335 1.00 80.88 190 VAL A C 1
ATOM 1427 O O . VAL A 1 190 ? -33.298 -12.765 5.603 1.00 80.88 190 VAL A O 1
ATOM 1430 N N . ALA A 1 191 ? -32.571 -12.065 7.602 1.00 80.12 191 ALA A N 1
ATOM 1431 C CA . ALA A 1 191 ? -33.884 -12.083 8.246 1.00 80.12 191 ALA A CA 1
ATOM 1432 C C . ALA A 1 191 ? -34.883 -11.093 7.619 1.00 80.12 191 ALA A C 1
ATOM 1434 O O . ALA A 1 191 ? -36.091 -11.305 7.692 1.00 80.12 191 ALA A O 1
ATOM 1435 N N . THR A 1 192 ? -34.386 -10.022 6.996 1.00 81.56 192 THR A N 1
ATOM 1436 C CA . THR A 1 192 ? -35.195 -8.989 6.326 1.00 81.56 192 THR A CA 1
ATOM 1437 C C . THR A 1 192 ? -35.155 -9.065 4.799 1.00 81.56 192 THR A C 1
ATOM 1439 O O . THR A 1 192 ? -35.574 -8.116 4.134 1.00 81.56 192 THR A O 1
ATOM 1442 N N . LEU A 1 193 ? -34.623 -10.156 4.234 1.00 78.00 193 LEU A N 1
ATOM 1443 C CA . LEU A 1 193 ? -34.461 -10.305 2.789 1.00 78.00 193 LEU A CA 1
ATOM 1444 C C . LEU A 1 193 ? -35.800 -10.112 2.074 1.00 78.00 193 LEU A C 1
ATOM 1446 O O . LEU A 1 193 ? -36.788 -10.773 2.384 1.00 78.00 193 LEU A O 1
ATOM 1450 N N . SER A 1 194 ? -35.802 -9.238 1.072 1.00 73.62 194 SER A N 1
ATOM 1451 C CA . SER A 1 194 ? -36.879 -9.168 0.091 1.00 73.62 194 SER A CA 1
ATOM 1452 C C . SER A 1 194 ? -36.744 -10.294 -0.938 1.00 73.62 194 SER A C 1
ATOM 1454 O O . SER A 1 194 ? -35.643 -10.806 -1.174 1.00 73.62 194 SER A O 1
ATOM 1456 N N . ASP A 1 195 ? -37.844 -10.634 -1.611 1.00 78.38 195 ASP A N 1
ATOM 1457 C CA . ASP A 1 195 ? -37.868 -11.691 -2.634 1.00 78.38 195 ASP A CA 1
ATOM 1458 C C . ASP A 1 195 ? -36.832 -11.456 -3.749 1.00 78.38 195 ASP A C 1
ATOM 1460 O O . ASP A 1 195 ? -36.149 -12.381 -4.179 1.00 78.38 195 ASP A O 1
ATOM 1464 N N . GLY A 1 196 ? -36.597 -10.197 -4.135 1.00 78.81 196 GLY A N 1
ATOM 1465 C CA . GLY A 1 196 ? -35.588 -9.858 -5.145 1.00 78.81 196 GLY A CA 1
ATOM 1466 C C . GLY A 1 196 ? -34.140 -10.129 -4.712 1.00 78.81 196 GLY A C 1
ATOM 1467 O O . GLY A 1 196 ? -33.285 -10.427 -5.548 1.00 78.81 196 GLY A O 1
ATOM 1468 N N . ALA A 1 197 ? -33.834 -10.049 -3.414 1.00 72.88 197 ALA A N 1
ATOM 1469 C CA . ALA A 1 197 ? -32.507 -10.390 -2.907 1.00 72.88 197 ALA A CA 1
ATOM 1470 C C . ALA A 1 197 ? -32.309 -11.914 -2.829 1.00 72.88 197 ALA A C 1
ATOM 1472 O O . ALA A 1 197 ? -31.209 -12.389 -3.120 1.00 72.88 197 ALA A O 1
ATOM 1473 N N . ARG A 1 198 ? -33.375 -12.675 -2.538 1.00 75.69 198 ARG A N 1
ATOM 1474 C CA . ARG A 1 198 ? -33.385 -14.144 -2.635 1.00 75.69 198 ARG A CA 1
ATOM 1475 C C . ARG A 1 198 ? -33.153 -14.614 -4.073 1.00 75.69 198 ARG A C 1
ATOM 1477 O O . ARG A 1 198 ? -32.210 -15.367 -4.294 1.00 75.69 198 ARG A O 1
ATOM 1484 N N . GLU A 1 199 ? -33.900 -14.099 -5.050 1.00 81.00 199 GLU A N 1
ATOM 1485 C CA . GLU A 1 199 ? -33.714 -14.463 -6.469 1.00 81.00 199 GLU A CA 1
ATOM 1486 C C . GLU A 1 199 ? -32.287 -14.195 -6.969 1.00 81.00 199 GLU A C 1
ATOM 1488 O O . GLU A 1 199 ? -31.754 -14.891 -7.837 1.00 81.00 199 GLU A O 1
ATOM 1493 N N . ARG A 1 200 ? -31.650 -13.141 -6.448 1.00 80.69 200 ARG A N 1
ATOM 1494 C CA . ARG A 1 200 ? -30.269 -12.810 -6.798 1.00 80.69 200 ARG A CA 1
ATOM 1495 C C . ARG A 1 200 ? -29.274 -13.810 -6.209 1.00 80.69 200 ARG A C 1
ATOM 1497 O O . ARG A 1 200 ? -28.267 -14.087 -6.858 1.00 80.69 200 ARG A O 1
ATOM 1504 N N . ILE A 1 201 ? -29.533 -14.324 -5.006 1.00 82.69 201 ILE A N 1
ATOM 1505 C CA . ILE A 1 201 ? -28.727 -15.386 -4.390 1.00 82.69 201 ILE A CA 1
ATOM 1506 C C . ILE A 1 201 ? -28.906 -16.690 -5.175 1.00 82.69 201 ILE A C 1
ATOM 1508 O O . ILE A 1 201 ? -27.908 -17.312 -5.516 1.00 82.69 201 ILE A O 1
ATOM 1512 N N . GLU A 1 202 ? -30.134 -17.045 -5.556 1.00 82.25 202 GLU A N 1
ATOM 1513 C CA . GLU A 1 202 ? -30.424 -18.238 -6.369 1.00 82.25 202 GLU A CA 1
ATOM 1514 C C . GLU A 1 202 ? -29.703 -18.196 -7.723 1.00 82.25 202 GLU A C 1
ATOM 1516 O O . GLU A 1 202 ? -28.995 -19.136 -8.073 1.00 82.25 202 GLU A O 1
ATOM 1521 N N . ARG A 1 203 ? -29.750 -17.060 -8.431 1.00 82.25 203 ARG A N 1
ATOM 1522 C CA . ARG A 1 203 ? -28.978 -16.871 -9.675 1.00 82.25 203 ARG A CA 1
ATOM 1523 C C . ARG A 1 203 ? -27.466 -16.986 -9.471 1.00 82.25 203 ARG A C 1
ATOM 1525 O O . ARG A 1 203 ? -26.759 -17.470 -10.350 1.00 82.25 203 ARG A O 1
ATOM 1532 N N . LEU A 1 204 ? -26.941 -16.512 -8.339 1.00 79.38 204 LEU A N 1
ATOM 1533 C CA . LEU A 1 204 ? -25.518 -16.664 -8.020 1.00 79.38 204 LEU A CA 1
ATOM 1534 C C . LEU A 1 204 ? -25.159 -18.127 -7.740 1.00 79.38 204 LEU A C 1
ATOM 1536 O O . LEU A 1 204 ? -24.087 -18.561 -8.155 1.00 79.38 204 LEU A O 1
ATOM 1540 N N . GLU A 1 205 ? -26.040 -18.878 -7.083 1.00 80.88 205 GLU A N 1
ATOM 1541 C CA . GLU A 1 205 ? -25.866 -20.313 -6.844 1.00 80.88 205 GLU A CA 1
ATOM 1542 C C . GLU A 1 205 ? -25.942 -21.126 -8.140 1.00 80.88 205 GLU A C 1
ATOM 1544 O O . GLU A 1 205 ? -25.080 -21.971 -8.362 1.00 80.88 205 GLU A O 1
ATOM 1549 N N . GLU A 1 206 ? -26.862 -20.814 -9.057 1.00 80.50 206 GLU A N 1
ATOM 1550 C CA . GLU A 1 206 ? -26.904 -21.430 -10.394 1.00 80.50 206 GLU A CA 1
ATOM 1551 C C . GLU A 1 206 ? -25.581 -21.236 -11.145 1.00 80.50 206 GLU A C 1
ATOM 1553 O O . GLU A 1 206 ? -25.017 -22.185 -11.693 1.00 80.50 206 GLU A O 1
ATOM 1558 N N . VAL A 1 207 ? -25.038 -20.013 -11.122 1.00 79.19 207 VAL A N 1
ATOM 1559 C CA . VAL A 1 207 ? -23.741 -19.709 -11.739 1.00 79.19 207 VAL A CA 1
ATOM 1560 C C . VAL A 1 207 ? -22.613 -20.461 -11.034 1.00 79.19 207 VAL A C 1
ATOM 1562 O O . VAL A 1 207 ? -21.748 -21.021 -11.705 1.00 79.19 207 VAL A O 1
ATOM 1565 N N . ARG A 1 208 ? -22.591 -20.504 -9.699 1.00 74.62 208 ARG A N 1
ATOM 1566 C CA . ARG A 1 208 ? -21.556 -21.232 -8.945 1.00 74.62 208 ARG A CA 1
ATOM 1567 C C . ARG A 1 208 ? -21.599 -22.727 -9.222 1.00 74.62 208 ARG A C 1
ATOM 1569 O O . ARG A 1 208 ? -20.542 -23.323 -9.417 1.00 74.62 208 ARG A O 1
ATOM 1576 N N . HIS A 1 209 ? -22.795 -23.299 -9.290 1.00 74.56 209 HIS A N 1
ATOM 1577 C CA . HIS A 1 209 ? -23.000 -24.712 -9.563 1.00 74.56 209 HIS A CA 1
ATOM 1578 C C . HIS A 1 209 ? -22.583 -25.070 -10.992 1.00 74.56 209 HIS A C 1
ATOM 1580 O O . HIS A 1 209 ? -21.798 -25.996 -11.188 1.00 74.56 209 HIS A O 1
ATOM 1586 N N . ALA A 1 210 ? -22.992 -24.268 -11.982 1.00 77.44 210 ALA A N 1
ATOM 1587 C CA . ALA A 1 210 ? -22.576 -24.439 -13.375 1.00 77.44 210 ALA A CA 1
ATOM 1588 C C . ALA A 1 210 ? -21.051 -24.340 -13.573 1.00 77.44 210 ALA A C 1
ATOM 1590 O O . ALA A 1 210 ? -20.519 -24.894 -14.531 1.00 77.44 210 ALA A O 1
ATOM 1591 N N . ASN A 1 211 ? -20.349 -23.646 -12.670 1.00 73.69 211 ASN A N 1
ATOM 1592 C CA . ASN A 1 211 ? -18.899 -23.447 -12.724 1.00 73.69 211 ASN A CA 1
ATOM 1593 C C . ASN A 1 211 ? -18.121 -24.265 -11.675 1.00 73.69 211 ASN A C 1
ATOM 1595 O O . ASN A 1 211 ? -16.936 -24.001 -11.477 1.00 73.69 211 ASN A O 1
ATOM 1599 N N . ALA A 1 212 ? -18.760 -25.231 -11.000 1.00 75.44 212 ALA A N 1
ATOM 1600 C CA . ALA A 1 212 ? -18.140 -26.086 -9.978 1.00 75.44 212 ALA A CA 1
ATOM 1601 C C . ALA A 1 212 ? -17.382 -25.312 -8.872 1.00 75.44 212 ALA A C 1
ATOM 1603 O O . ALA A 1 212 ? -16.356 -25.761 -8.362 1.00 75.44 212 ALA A O 1
ATOM 1604 N N . VAL A 1 213 ? -17.879 -24.126 -8.505 1.00 63.81 213 VAL A N 1
ATOM 1605 C CA . VAL A 1 213 ? -17.278 -23.274 -7.461 1.00 63.81 213 VAL A CA 1
ATOM 1606 C C . VAL A 1 213 ? -17.645 -23.771 -6.057 1.00 63.81 213 VAL A C 1
ATOM 1608 O O . VAL A 1 213 ? -16.894 -23.557 -5.107 1.00 63.81 213 VAL A O 1
ATOM 1611 N N . THR A 1 214 ? -18.793 -24.434 -5.915 1.00 54.03 214 THR A N 1
ATOM 1612 C CA . THR A 1 214 ? -19.286 -25.009 -4.658 1.00 54.03 214 THR A CA 1
ATOM 1613 C C . THR A 1 214 ? -18.985 -26.510 -4.590 1.00 54.03 214 THR A C 1
ATOM 1615 O O . THR A 1 214 ? -19.202 -27.243 -5.550 1.00 54.03 214 THR A O 1
ATOM 1618 N N . LEU A 1 215 ? -18.473 -26.971 -3.441 1.00 51.78 215 LEU A N 1
ATOM 1619 C CA . LEU A 1 215 ? -18.050 -28.363 -3.198 1.00 51.78 215 LEU A CA 1
ATOM 1620 C C . LEU A 1 215 ? -19.218 -29.349 -2.987 1.00 51.78 215 LEU A C 1
ATOM 1622 O O . LEU A 1 215 ? -18.982 -30.540 -2.807 1.00 51.78 215 LEU A O 1
ATOM 1626 N N . ASP A 1 216 ? -20.468 -28.884 -3.033 1.00 53.03 216 ASP A N 1
ATOM 1627 C CA . ASP A 1 216 ? -21.662 -29.684 -2.718 1.00 53.03 216 ASP A CA 1
ATOM 1628 C C . ASP A 1 216 ? -22.120 -30.604 -3.866 1.00 53.03 216 ASP A C 1
ATOM 1630 O O . ASP A 1 216 ? -23.248 -31.097 -3.880 1.00 53.03 216 ASP A O 1
ATOM 1634 N N . SER A 1 217 ? -21.248 -30.908 -4.828 1.00 47.44 217 SER A N 1
ATOM 1635 C CA . SER A 1 217 ? -21.498 -31.922 -5.856 1.00 47.44 217 SER A CA 1
ATOM 1636 C C . SER A 1 217 ? -21.296 -33.349 -5.323 1.00 47.44 217 SER A C 1
ATOM 1638 O O . SER A 1 217 ? -20.619 -34.155 -5.954 1.00 47.44 217 SER A O 1
ATOM 1640 N N . ALA A 1 218 ? -21.875 -33.677 -4.169 1.00 44.38 218 ALA A N 1
ATOM 1641 C CA . ALA A 1 218 ? -22.135 -35.060 -3.782 1.00 44.38 218 ALA A CA 1
ATOM 1642 C C . ALA A 1 218 ? -23.635 -35.309 -3.968 1.00 44.38 218 ALA A C 1
ATOM 1644 O O . ALA A 1 218 ? -24.438 -35.167 -3.046 1.00 44.38 218 ALA A O 1
ATOM 1645 N N . GLY A 1 219 ? -24.025 -35.626 -5.205 1.00 44.25 219 GLY A N 1
ATOM 1646 C CA . GLY A 1 219 ? -25.390 -36.043 -5.510 1.00 44.25 219 GLY A CA 1
ATOM 1647 C C . GLY A 1 219 ? -25.773 -37.323 -4.743 1.00 44.25 219 GLY A C 1
ATOM 1648 O O . GLY A 1 219 ? -24.891 -38.090 -4.343 1.00 44.25 219 GLY A O 1
ATOM 1649 N N . PRO A 1 220 ? -27.076 -37.611 -4.557 1.00 44.31 220 PRO A N 1
ATOM 1650 C CA . PRO A 1 220 ? -27.556 -38.742 -3.751 1.00 44.31 220 PRO A CA 1
ATOM 1651 C C . PRO A 1 220 ? -27.068 -40.128 -4.213 1.00 44.31 220 PRO A C 1
ATOM 1653 O O . PRO A 1 220 ? -27.194 -41.100 -3.470 1.00 44.31 220 PRO A O 1
ATOM 1656 N N . GLU A 1 221 ? -26.514 -40.241 -5.421 1.00 46.69 221 GLU A N 1
ATOM 1657 C CA . GLU A 1 221 ? -26.135 -41.515 -6.036 1.00 46.69 221 GLU A CA 1
ATOM 1658 C C . GLU A 1 221 ? -24.739 -42.023 -5.636 1.00 46.69 221 GLU A C 1
ATOM 1660 O O . GLU A 1 221 ? -24.491 -43.227 -5.698 1.00 46.69 221 GLU A O 1
ATOM 1665 N N . GLU A 1 222 ? -23.842 -41.172 -5.124 1.00 42.41 222 GLU A N 1
ATOM 1666 C CA . GLU A 1 222 ? -22.477 -41.610 -4.775 1.00 42.41 222 GLU A CA 1
ATOM 1667 C C . GLU A 1 222 ? -22.380 -42.252 -3.373 1.00 42.41 222 GLU A C 1
ATOM 1669 O O . GLU A 1 222 ? -21.416 -42.948 -3.044 1.00 42.41 222 GLU A O 1
ATOM 1674 N N . ASN A 1 223 ? -23.422 -42.104 -2.545 1.00 37.22 223 ASN A N 1
ATOM 1675 C CA . ASN A 1 223 ? -23.448 -42.626 -1.173 1.00 37.22 223 ASN A CA 1
ATOM 1676 C C . ASN A 1 223 ? -23.884 -44.106 -1.075 1.00 37.22 223 ASN A C 1
ATOM 1678 O O . ASN A 1 223 ? -23.757 -44.726 -0.018 1.00 37.22 223 ASN A O 1
ATOM 1682 N N . ALA A 1 224 ? -24.365 -44.708 -2.171 1.00 39.50 224 ALA A N 1
ATOM 1683 C CA . ALA A 1 224 ? -24.749 -46.123 -2.212 1.00 39.50 224 ALA A CA 1
ATOM 1684 C C . ALA A 1 224 ? -23.548 -47.074 -2.408 1.00 39.50 224 ALA A C 1
ATOM 1686 O O . ALA A 1 224 ? -23.612 -48.240 -2.013 1.00 39.50 224 ALA A O 1
ATOM 1687 N N . ALA A 1 225 ? -22.431 -46.580 -2.956 1.00 42.38 225 ALA A N 1
ATOM 1688 C CA . ALA A 1 225 ? -21.256 -47.393 -3.286 1.00 42.38 225 ALA A CA 1
ATOM 1689 C C . ALA A 1 225 ? -20.277 -47.605 -2.110 1.00 42.38 225 ALA A C 1
ATOM 1691 O O . ALA A 1 225 ? -19.370 -48.432 -2.198 1.00 42.38 225 ALA A O 1
ATOM 1692 N N . ARG A 1 226 ? -20.475 -46.929 -0.967 1.00 43.16 226 ARG A N 1
ATOM 1693 C CA . ARG A 1 226 ? -19.695 -47.133 0.271 1.00 43.16 226 ARG A CA 1
ATOM 1694 C C . ARG A 1 226 ? -20.423 -48.031 1.279 1.00 43.16 226 ARG A C 1
ATOM 1696 O O . ARG A 1 226 ? -20.518 -47.714 2.460 1.00 43.16 226 ARG A O 1
ATOM 1703 N N . ARG A 1 227 ? -20.919 -49.190 0.845 1.00 41.84 227 ARG A N 1
ATOM 1704 C CA . ARG A 1 227 ? -21.244 -50.302 1.757 1.00 41.84 227 ARG A CA 1
ATOM 1705 C C . ARG A 1 227 ? -20.248 -51.435 1.547 1.00 41.84 227 ARG A C 1
ATOM 1707 O O . ARG A 1 227 ? -20.524 -52.400 0.848 1.00 41.84 227 ARG A O 1
ATOM 1714 N N . MET A 1 228 ? -19.084 -51.310 2.179 1.00 36.28 228 MET A N 1
ATOM 1715 C CA . MET A 1 228 ? -18.232 -52.468 2.452 1.00 36.28 228 MET A CA 1
ATOM 1716 C C . MET A 1 228 ? -18.718 -53.160 3.739 1.00 36.28 228 MET A C 1
ATOM 1718 O O . MET A 1 228 ? -19.100 -52.463 4.684 1.00 36.28 228 MET A O 1
ATOM 1722 N N . PRO A 1 229 ? -18.741 -54.505 3.810 1.00 38.59 229 PRO A N 1
ATOM 1723 C CA . PRO A 1 229 ? -19.246 -55.227 4.974 1.00 38.59 229 PRO A CA 1
ATOM 1724 C C . PRO A 1 229 ? -18.279 -55.066 6.153 1.00 38.59 229 PRO A C 1
ATOM 1726 O O . PRO A 1 229 ? -17.106 -55.416 6.051 1.00 38.59 229 PRO A O 1
ATOM 1729 N N . GLY A 1 230 ? -18.764 -54.540 7.278 1.00 37.25 230 GLY A N 1
ATOM 1730 C CA . GLY A 1 230 ? -17.965 -54.414 8.497 1.00 37.25 230 GLY A CA 1
ATOM 1731 C C . GLY A 1 230 ? -17.610 -55.781 9.111 1.00 37.25 230 GLY A C 1
ATOM 1732 O O . GLY A 1 230 ? -18.432 -56.702 9.064 1.00 37.25 230 GLY A O 1
ATOM 1733 N N . PRO A 1 231 ? -16.427 -55.938 9.737 1.00 36.19 231 PRO A N 1
ATOM 1734 C CA . PRO A 1 231 ? -16.159 -57.078 10.599 1.00 36.19 231 PRO A CA 1
ATOM 1735 C C . PRO A 1 231 ? -16.969 -56.963 11.900 1.00 36.19 231 PRO A C 1
ATOM 1737 O O . PRO A 1 231 ? -17.153 -55.883 12.460 1.00 36.19 231 PRO A O 1
ATOM 1740 N N . LYS A 1 232 ? -17.479 -58.111 12.356 1.00 37.25 232 LYS A N 1
ATOM 1741 C CA . LYS A 1 232 ? -18.371 -58.284 13.510 1.00 37.25 232 LYS A CA 1
ATOM 1742 C C . LYS A 1 232 ? -17.807 -57.683 14.807 1.00 37.25 232 LYS A C 1
ATOM 1744 O O . LYS A 1 232 ? -16.644 -57.870 15.146 1.00 37.25 232 LYS A O 1
ATOM 1749 N N . SER A 1 233 ? -18.697 -57.042 15.559 1.00 34.12 233 SER A N 1
ATOM 1750 C CA . SER A 1 233 ? -18.510 -56.499 16.906 1.00 34.12 233 SER A CA 1
ATOM 1751 C C . SER A 1 233 ? -18.054 -57.540 17.940 1.00 34.12 233 SER A C 1
ATOM 1753 O O . SER A 1 233 ? -18.696 -58.583 18.077 1.00 34.12 233 SER A O 1
ATOM 1755 N N . ALA A 1 234 ? -17.061 -57.190 18.762 1.00 33.34 234 ALA A N 1
ATOM 1756 C CA . ALA A 1 234 ? -16.850 -57.770 20.089 1.00 33.34 234 ALA A CA 1
ATOM 1757 C C . ALA A 1 234 ? -17.052 -56.671 21.153 1.00 33.34 234 ALA A C 1
ATOM 1759 O O . ALA A 1 234 ? -16.483 -55.587 21.056 1.00 33.34 234 ALA A O 1
ATOM 1760 N N . GLN A 1 235 ? -17.929 -56.949 22.120 1.00 38.16 235 GLN A N 1
ATOM 1761 C CA . GLN A 1 235 ? -18.401 -56.056 23.188 1.00 38.16 235 GLN A CA 1
ATOM 1762 C C . GLN A 1 235 ? -17.289 -55.603 24.156 1.00 38.16 235 GLN A C 1
ATOM 1764 O O . GLN A 1 235 ? -16.369 -56.379 24.422 1.00 38.16 235 GLN A O 1
ATOM 1769 N N . PRO A 1 236 ? -17.415 -54.426 24.804 1.00 34.19 236 PRO A N 1
ATOM 1770 C CA . PRO A 1 236 ? -16.555 -54.056 25.919 1.00 34.19 236 PRO A CA 1
ATOM 1771 C C . PRO A 1 236 ? -17.083 -54.666 27.229 1.00 34.19 236 PRO A C 1
ATOM 1773 O O . PRO A 1 236 ? -18.226 -54.437 27.624 1.00 34.19 236 PRO A O 1
ATOM 1776 N N . ARG A 1 237 ? -16.240 -55.432 27.932 1.00 34.25 237 ARG A N 1
ATOM 1777 C CA . ARG A 1 237 ? -16.475 -55.810 29.333 1.00 34.25 237 ARG A CA 1
ATOM 1778 C C . ARG A 1 237 ? -15.876 -54.752 30.257 1.00 34.25 237 ARG A C 1
ATOM 1780 O O . ARG A 1 237 ? -14.672 -54.522 30.256 1.00 34.25 237 ARG A O 1
ATOM 1787 N N . SER A 1 238 ? -16.735 -54.155 31.072 1.00 35.16 238 SER A N 1
ATOM 1788 C CA . SER A 1 238 ? -16.401 -53.377 32.263 1.00 35.16 238 SER A CA 1
ATOM 1789 C C . SER A 1 238 ? -15.765 -54.250 33.353 1.00 35.16 238 SER A C 1
ATOM 1791 O O . SER A 1 238 ? -16.342 -55.288 33.675 1.00 35.16 238 SER A O 1
ATOM 1793 N N . ALA A 1 239 ? -14.680 -53.797 33.994 1.00 33.53 239 ALA A N 1
ATOM 1794 C CA . ALA A 1 239 ? -14.395 -54.092 35.406 1.00 33.53 239 ALA A CA 1
ATOM 1795 C C . ALA A 1 239 ? -13.268 -53.212 35.990 1.00 33.53 239 ALA A C 1
ATOM 1797 O O . ALA A 1 239 ? -12.103 -53.360 35.649 1.00 33.53 239 ALA A O 1
ATOM 1798 N N . GLN A 1 240 ? -13.680 -52.368 36.940 1.00 33.22 240 GLN A N 1
ATOM 1799 C CA . GLN A 1 240 ? -13.087 -52.145 38.266 1.00 33.22 240 GLN A CA 1
ATOM 1800 C C . GLN A 1 240 ? -11.695 -51.516 38.447 1.00 33.22 240 GLN A C 1
ATOM 1802 O O . GLN A 1 240 ? -10.645 -52.045 38.104 1.00 33.22 240 GLN A O 1
ATOM 1807 N N . ALA A 1 241 ? -11.755 -50.418 39.203 1.00 36.09 241 ALA A N 1
ATOM 1808 C CA . ALA A 1 241 ? -10.698 -49.801 39.979 1.00 36.09 241 ALA A CA 1
ATOM 1809 C C . ALA A 1 241 ? -9.969 -50.775 40.918 1.00 36.09 241 ALA A C 1
ATOM 1811 O O . ALA A 1 241 ? -10.605 -51.590 41.586 1.00 36.09 241 ALA A O 1
ATOM 1812 N N . LYS A 1 242 ? -8.660 -50.556 41.086 1.00 35.88 242 LYS A N 1
ATOM 1813 C CA . LYS A 1 242 ? -7.949 -50.741 42.358 1.00 35.88 242 LYS A CA 1
ATOM 1814 C C . LYS A 1 242 ? -6.761 -49.778 42.439 1.00 35.88 242 LYS A C 1
ATOM 1816 O O . LYS A 1 242 ? -5.827 -49.840 41.651 1.00 35.88 242 LYS A O 1
ATOM 1821 N N . SER A 1 243 ? -6.855 -48.888 43.422 1.00 35.16 243 SER A N 1
ATOM 1822 C CA . SER A 1 243 ? -5.745 -48.222 44.105 1.00 35.16 243 SER A CA 1
ATOM 1823 C C . SER A 1 243 ? -4.688 -49.242 44.551 1.00 35.16 243 SER A C 1
ATOM 1825 O O . SER A 1 243 ? -5.076 -50.353 44.910 1.00 35.16 243 SER A O 1
ATOM 1827 N N . VAL A 1 244 ? -3.399 -48.860 44.560 1.00 35.22 244 VAL A N 1
ATOM 1828 C CA . VAL A 1 244 ? -2.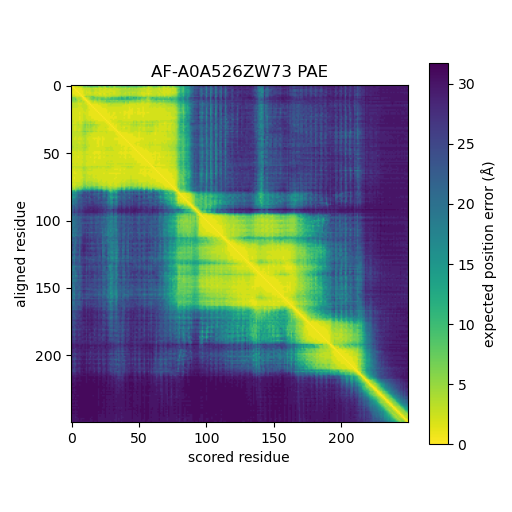450 -49.042 45.685 1.00 35.22 244 VAL A CA 1
ATOM 1829 C C . VAL A 1 244 ? -1.046 -48.496 45.327 1.00 35.22 244 VAL A C 1
ATOM 1831 O O . VAL A 1 244 ? -0.426 -48.929 44.367 1.00 35.22 244 VAL A O 1
ATOM 1834 N N . LYS A 1 245 ? -0.614 -47.546 46.174 1.00 35.28 245 LYS A N 1
ATOM 1835 C CA . LYS A 1 245 ? 0.720 -47.211 46.732 1.00 35.28 245 LYS A CA 1
ATOM 1836 C C . LYS A 1 245 ? 1.979 -47.031 45.860 1.00 35.28 245 LYS A C 1
ATOM 1838 O O . LYS A 1 245 ? 2.449 -47.941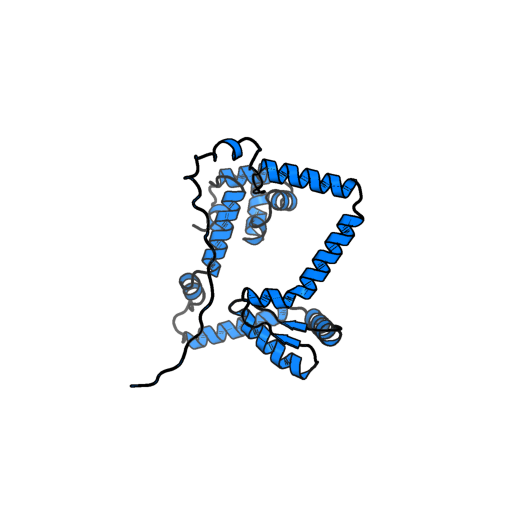 45.196 1.00 35.28 245 LYS A O 1
ATOM 1843 N N . GLN A 1 246 ? 2.575 -45.845 46.060 1.00 36.72 246 GLN A N 1
ATOM 1844 C CA . GLN A 1 246 ? 3.950 -45.601 46.540 1.00 36.72 246 GLN A CA 1
ATOM 1845 C C . GLN A 1 246 ? 4.893 -46.814 46.602 1.00 36.72 246 GLN A C 1
ATOM 1847 O O . GLN A 1 246 ? 4.623 -47.735 47.365 1.00 36.72 246 GLN A O 1
ATOM 1852 N N . ASP A 1 247 ? 6.066 -46.701 45.968 1.00 35.59 247 ASP A N 1
ATOM 1853 C CA . ASP A 1 247 ? 7.334 -46.802 46.702 1.00 35.59 247 ASP A CA 1
ATOM 1854 C C . ASP A 1 247 ? 8.531 -46.189 45.950 1.00 35.59 247 ASP A C 1
ATOM 1856 O O . ASP A 1 247 ? 8.549 -46.065 44.728 1.00 35.59 247 ASP A O 1
ATOM 1860 N N . GLN A 1 248 ? 9.482 -45.731 46.763 1.00 39.53 248 GLN A N 1
ATOM 1861 C CA . GLN A 1 248 ? 10.727 -45.015 46.470 1.00 39.53 248 GLN A CA 1
ATOM 1862 C C . GLN A 1 248 ? 11.856 -45.898 45.890 1.00 39.53 248 GLN A C 1
ATOM 1864 O O . GLN A 1 248 ? 11.832 -47.115 46.044 1.00 39.53 248 GLN A O 1
ATOM 1869 N N . LYS A 1 249 ? 12.928 -45.204 45.450 1.00 41.28 249 LYS A N 1
ATOM 1870 C CA . LYS A 1 249 ? 14.322 -45.626 45.145 1.00 41.28 249 LYS A CA 1
ATOM 1871 C C . LYS A 1 249 ? 14.557 -46.127 43.710 1.00 41.28 249 LYS A C 1
ATOM 1873 O O . LYS A 1 249 ? 13.800 -46.950 43.224 1.00 41.28 249 LYS A O 1
ATOM 1878 N N . ALA A 1 250 ? 15.597 -45.702 42.990 1.00 44.19 250 ALA A N 1
ATOM 1879 C CA . ALA A 1 250 ? 16.819 -44.957 43.322 1.00 44.19 250 ALA A CA 1
ATOM 1880 C C . ALA A 1 250 ? 17.208 -44.023 42.165 1.00 44.19 250 ALA A C 1
ATOM 1882 O O . ALA A 1 250 ? 16.767 -44.300 41.027 1.00 44.19 250 ALA A O 1
#